Protein AF-A0A8S0Z5Y3-F1 (afdb_monomer_lite)

Foldseek 3Di:
DVLLVLLLVQLVVLLVCLLPFQQWAFDDCDPNDGDIDGPCLLVDDPLLRLQAACRHPDPVSCLSQVQQGRLLSLVVQLLQDDDPSVVSSLVSNCQFCVVPPPSVVVSVVSPPDNGSNVNNVVSNVVSVVCSVLNTFGDWFFRDHPLLVVVLCVVDPDNPVLVVQADRFDPRVVVSLQCQQPDPDKDKFQFDDDQVLVQLSSVCSGGVCLSPDVCVVCVQWPHNDHDHSVRSNRGSVGGPVHPDIHIYRHTHGPDDDTPCRNCSSVVVPVVDDCQFDDDPDDDDDDGDRDPVNVVVVVVVVVVDDPDDDPDDDDDDDD

Structure (mmCIF, N/CA/C/O backbone):
data_AF-A0A8S0Z5Y3-F1
#
_entry.id   AF-A0A8S0Z5Y3-F1
#
loop_
_atom_site.group_PDB
_atom_site.id
_atom_site.type_symbol
_atom_site.label_atom_id
_atom_site.label_alt_id
_atom_site.label_comp_id
_atom_site.label_asym_id
_atom_site.label_entity_id
_atom_site.label_seq_id
_atom_site.pdbx_PDB_ins_code
_atom_site.Cartn_x
_atom_site.Cartn_y
_atom_site.Cartn_z
_atom_site.occupancy
_atom_site.B_iso_or_equiv
_atom_site.auth_seq_id
_atom_site.auth_comp_id
_atom_site.auth_asym_id
_atom_site.auth_atom_id
_atom_site.pdbx_PDB_model_num
ATOM 1 N N . MET A 1 1 ? -5.336 17.560 -12.607 1.00 44.31 1 MET A N 1
ATOM 2 C CA . MET A 1 1 ? -3.934 17.110 -12.417 1.00 44.31 1 MET A CA 1
ATOM 3 C C . MET A 1 1 ? -3.529 16.842 -10.962 1.00 44.31 1 MET A C 1
ATOM 5 O O . MET A 1 1 ? -2.671 15.991 -10.775 1.00 44.31 1 MET A O 1
ATOM 9 N N . GLY A 1 2 ? -4.122 17.487 -9.942 1.00 53.66 2 GLY A N 1
ATOM 10 C CA . GLY A 1 2 ? -3.742 17.297 -8.523 1.00 53.66 2 GLY A CA 1
ATOM 11 C C . GLY A 1 2 ? -3.584 15.838 -8.044 1.00 53.66 2 GLY A C 1
ATOM 12 O O . GLY A 1 2 ? -2.536 15.510 -7.497 1.00 53.66 2 GLY A O 1
ATOM 13 N N . PRO A 1 3 ? -4.527 14.918 -8.339 1.00 60.22 3 PRO A N 1
ATOM 14 C CA . PRO A 1 3 ? -4.409 13.517 -7.919 1.00 60.22 3 PRO A CA 1
ATOM 15 C C . PRO A 1 3 ? -3.196 12.776 -8.504 1.00 60.22 3 PRO A C 1
ATOM 17 O O . PRO A 1 3 ? -2.659 11.881 -7.862 1.00 60.22 3 PRO A O 1
ATOM 20 N N . TYR A 1 4 ? -2.742 13.150 -9.705 1.00 63.31 4 TYR A N 1
ATOM 21 C CA . TYR A 1 4 ? -1.607 12.500 -10.365 1.00 63.31 4 TYR A CA 1
ATOM 22 C C . TYR A 1 4 ? -0.261 12.993 -9.827 1.00 63.31 4 TYR A C 1
ATOM 24 O O . TYR A 1 4 ? 0.642 12.183 -9.633 1.00 63.31 4 TYR A O 1
ATOM 32 N N . LEU A 1 5 ? -0.138 14.287 -9.510 1.00 63.91 5 LEU A N 1
ATOM 33 C CA . LEU A 1 5 ? 1.057 14.835 -8.853 1.00 63.91 5 LEU A CA 1
ATOM 34 C C . LEU A 1 5 ? 1.256 14.230 -7.458 1.00 63.91 5 LEU A C 1
ATOM 36 O O . LEU A 1 5 ? 2.375 13.875 -7.084 1.00 63.91 5 LEU A O 1
ATOM 40 N N . ASP A 1 6 ? 0.161 14.033 -6.725 1.00 63.56 6 ASP A N 1
ATOM 41 C CA . ASP A 1 6 ? 0.176 13.351 -5.433 1.00 63.56 6 ASP A CA 1
ATOM 42 C C . ASP A 1 6 ? 0.675 11.909 -5.563 1.00 63.56 6 ASP A C 1
ATOM 44 O O . ASP A 1 6 ? 1.518 11.479 -4.777 1.00 63.56 6 ASP A O 1
ATOM 48 N N . MET A 1 7 ? 0.243 11.191 -6.599 1.00 66.62 7 MET A N 1
ATOM 49 C CA . MET A 1 7 ? 0.666 9.813 -6.870 1.00 66.62 7 MET A CA 1
ATOM 50 C C . MET A 1 7 ? 2.120 9.691 -7.317 1.00 66.62 7 MET A C 1
ATOM 52 O O . MET A 1 7 ? 2.812 8.772 -6.886 1.00 66.62 7 MET A O 1
ATOM 56 N N . ILE A 1 8 ? 2.600 10.627 -8.133 1.00 70.19 8 ILE A N 1
ATOM 57 C CA . ILE A 1 8 ? 4.006 10.691 -8.544 1.00 70.19 8 ILE A CA 1
ATOM 58 C C . ILE A 1 8 ? 4.903 10.896 -7.319 1.00 70.19 8 ILE A C 1
ATOM 60 O O . ILE A 1 8 ? 5.918 10.219 -7.156 1.00 70.19 8 ILE A O 1
ATOM 64 N N . SER A 1 9 ? 4.505 11.798 -6.417 1.00 73.94 9 SER A N 1
ATOM 65 C CA . SER A 1 9 ? 5.228 12.009 -5.162 1.00 73.94 9 SER A CA 1
ATOM 66 C C . SER A 1 9 ? 5.107 10.825 -4.196 1.00 73.94 9 SER A C 1
ATOM 68 O O . SER A 1 9 ? 5.966 10.643 -3.339 1.00 73.94 9 SER A O 1
ATOM 70 N N . ALA A 1 10 ? 4.072 9.993 -4.341 1.00 84.00 10 ALA A N 1
ATOM 71 C CA . ALA A 1 10 ? 3.825 8.868 -3.450 1.00 84.00 10 ALA A CA 1
ATOM 72 C C . ALA A 1 10 ? 4.774 7.682 -3.681 1.00 84.00 10 ALA A C 1
ATOM 74 O O . ALA A 1 10 ? 4.943 6.882 -2.762 1.00 84.00 10 ALA A O 1
ATOM 75 N N . TYR A 1 11 ? 5.453 7.595 -4.834 1.00 89.38 11 TYR A N 1
ATOM 76 C CA . TYR A 1 11 ? 6.495 6.581 -5.051 1.00 89.38 11 TYR A CA 1
ATOM 77 C C . TYR A 1 11 ? 7.607 6.701 -4.003 1.00 89.38 11 TYR A C 1
ATOM 79 O O . TYR A 1 11 ? 7.902 5.737 -3.302 1.00 89.38 11 TYR A O 1
ATOM 87 N N . SER A 1 12 ? 8.177 7.900 -3.830 1.00 88.19 12 SER A N 1
ATOM 88 C CA . SER A 1 12 ? 9.269 8.113 -2.871 1.00 88.19 12 SER A CA 1
ATOM 89 C C . SER A 1 12 ? 8.811 7.923 -1.425 1.00 88.19 12 SER A C 1
ATOM 91 O O . SER A 1 12 ? 9.574 7.426 -0.596 1.00 88.19 12 SER A O 1
ATOM 93 N N . LEU A 1 13 ? 7.556 8.265 -1.117 1.00 89.69 13 LEU A N 1
ATOM 94 C CA . LEU A 1 13 ? 6.952 7.996 0.188 1.00 89.69 13 LEU A CA 1
ATOM 95 C C . LEU A 1 13 ? 6.859 6.493 0.454 1.00 89.69 13 LEU A C 1
ATOM 97 O O . LEU A 1 13 ? 7.242 6.047 1.530 1.00 89.69 13 LEU A O 1
ATOM 101 N N . ARG A 1 14 ? 6.428 5.706 -0.534 1.00 90.50 14 ARG A N 1
ATOM 102 C CA . ARG A 1 14 ? 6.321 4.250 -0.414 1.00 90.50 14 ARG A CA 1
ATOM 103 C C . ARG A 1 14 ? 7.685 3.566 -0.354 1.00 90.50 14 ARG A C 1
ATOM 105 O O . ARG A 1 14 ? 7.857 2.643 0.433 1.00 90.50 14 ARG A O 1
ATOM 112 N N . THR A 1 15 ? 8.679 4.048 -1.100 1.00 89.56 15 THR A N 1
ATOM 113 C CA . THR A 1 15 ? 10.066 3.582 -0.953 1.00 89.56 15 THR A CA 1
ATOM 114 C C . THR A 1 15 ? 10.597 3.867 0.451 1.00 89.56 15 THR A C 1
ATOM 116 O O . THR A 1 15 ? 11.207 3.000 1.071 1.00 89.56 15 THR A O 1
ATOM 119 N N . ASN A 1 16 ? 10.332 5.059 0.993 1.00 87.94 16 ASN A N 1
ATOM 120 C CA . ASN A 1 16 ? 10.720 5.394 2.363 1.00 87.94 16 ASN A CA 1
ATOM 121 C C . ASN A 1 16 ? 9.975 4.557 3.404 1.00 87.94 16 ASN A C 1
ATOM 123 O O . ASN A 1 16 ? 10.573 4.167 4.401 1.00 87.94 16 ASN A O 1
ATOM 127 N N . GLU A 1 17 ? 8.704 4.246 3.178 1.00 89.00 17 GLU A N 1
ATOM 128 C CA . GLU A 1 17 ? 7.932 3.343 4.029 1.00 89.00 17 GLU A CA 1
ATOM 129 C C . GLU A 1 17 ? 8.506 1.923 4.008 1.00 89.00 17 GLU A C 1
ATOM 131 O O . GLU A 1 17 ? 8.752 1.329 5.058 1.00 89.00 17 GLU A O 1
ATOM 136 N N . LEU A 1 18 ? 8.846 1.411 2.824 1.00 88.69 18 LEU A N 1
ATOM 137 C CA . LEU A 1 18 ? 9.564 0.149 2.680 1.00 88.69 18 LEU A CA 1
ATOM 138 C C . LEU A 1 18 ? 10.913 0.186 3.417 1.00 88.69 18 LEU A C 1
ATOM 140 O O . LEU A 1 18 ? 11.279 -0.792 4.057 1.00 88.69 18 LEU A O 1
ATOM 144 N N . ARG A 1 19 ? 11.613 1.322 3.432 1.00 86.38 19 ARG A N 1
ATOM 145 C CA . ARG A 1 19 ? 12.894 1.498 4.136 1.00 86.38 19 ARG A CA 1
ATOM 146 C C . ARG A 1 19 ? 12.758 1.596 5.658 1.00 86.38 19 ARG A C 1
ATOM 148 O O . ARG A 1 19 ? 13.527 0.979 6.388 1.00 86.38 19 ARG A O 1
ATOM 155 N N . LEU A 1 20 ? 11.777 2.347 6.155 1.00 84.56 20 LEU A N 1
ATOM 156 C CA . LEU A 1 20 ? 11.626 2.711 7.575 1.00 84.56 20 LEU A CA 1
ATOM 157 C C . LEU A 1 20 ? 10.672 1.790 8.346 1.00 84.56 20 LEU A C 1
ATOM 159 O O . LEU A 1 20 ? 10.824 1.605 9.552 1.00 84.56 20 LEU A O 1
ATOM 163 N N . GLY A 1 21 ? 9.717 1.183 7.645 1.00 86.19 21 GLY A N 1
ATOM 164 C CA . GLY A 1 21 ? 8.661 0.361 8.224 1.00 86.19 21 GLY A CA 1
ATOM 165 C C . GLY A 1 21 ? 7.506 1.199 8.770 1.00 86.19 21 GLY A C 1
ATOM 166 O O . GLY A 1 21 ? 7.391 2.393 8.495 1.00 86.19 21 GLY A O 1
ATOM 167 N N . HIS A 1 22 ? 6.648 0.558 9.565 1.00 90.56 22 HIS A N 1
ATOM 168 C CA . HIS A 1 22 ? 5.356 1.112 9.990 1.00 90.56 22 HIS A CA 1
ATOM 169 C C . HIS A 1 22 ? 5.287 1.437 11.491 1.00 90.56 22 HIS A C 1
ATOM 171 O O . HIS A 1 22 ? 4.209 1.647 12.037 1.00 90.56 22 HIS A O 1
ATOM 177 N N . ASN A 1 23 ? 6.441 1.512 12.161 1.00 89.12 23 ASN A N 1
ATOM 178 C CA . ASN A 1 23 ? 6.517 1.647 13.619 1.00 89.12 23 ASN A CA 1
ATOM 179 C C . ASN A 1 23 ? 6.015 3.002 14.141 1.00 89.12 23 ASN A C 1
ATOM 181 O O . ASN A 1 23 ? 5.551 3.095 15.275 1.00 89.12 23 ASN A O 1
ATOM 185 N N . ASN A 1 24 ? 6.143 4.064 13.341 1.00 91.06 24 ASN A N 1
ATOM 186 C CA . ASN A 1 24 ? 5.874 5.431 13.775 1.00 91.06 24 ASN A CA 1
ATOM 187 C C . ASN A 1 24 ? 4.995 6.173 12.776 1.00 91.06 24 ASN A C 1
ATOM 189 O O . ASN A 1 24 ? 5.213 6.122 11.566 1.00 91.06 24 ASN A O 1
ATOM 193 N N . MET A 1 25 ? 4.047 6.936 13.310 1.00 90.31 25 MET A N 1
ATOM 194 C CA . MET A 1 25 ? 3.157 7.787 12.542 1.00 90.31 25 MET A CA 1
ATOM 195 C C . MET A 1 25 ? 3.519 9.267 12.768 1.00 90.31 25 MET A C 1
ATOM 197 O O . MET A 1 25 ? 3.438 9.743 13.905 1.00 90.31 25 MET A O 1
ATOM 201 N N . PRO A 1 26 ? 3.880 10.042 11.728 1.00 86.88 26 PRO A N 1
ATOM 202 C CA . PRO A 1 26 ? 4.179 11.462 11.881 1.00 86.88 26 PRO A CA 1
ATOM 203 C C . PRO A 1 26 ? 2.899 12.257 12.176 1.00 86.88 26 PRO A C 1
ATOM 205 O O . PRO A 1 26 ? 1.821 11.943 11.658 1.00 86.88 26 PRO A O 1
ATOM 208 N N . ILE A 1 27 ? 3.003 13.297 13.003 1.00 79.06 27 ILE A N 1
ATOM 209 C CA . ILE A 1 27 ? 1.889 14.174 13.402 1.00 79.06 27 ILE A CA 1
ATOM 210 C C . ILE A 1 27 ? 2.049 15.544 12.742 1.00 79.06 27 ILE A C 1
ATOM 212 O O . ILE A 1 27 ? 1.156 15.959 12.010 1.00 79.06 27 ILE A O 1
ATOM 216 N N . THR A 1 28 ? 3.193 16.199 12.953 1.00 70.00 28 THR A N 1
ATOM 217 C CA . THR A 1 28 ? 3.503 17.535 12.419 1.00 70.00 28 THR A CA 1
ATOM 218 C C . THR A 1 28 ? 5.020 17.743 12.369 1.00 70.00 28 THR A C 1
ATOM 220 O O . THR A 1 28 ? 5.757 17.125 13.141 1.00 70.00 28 THR A O 1
ATOM 223 N N . LYS A 1 29 ? 5.481 18.645 11.495 1.00 54.91 29 LYS A N 1
ATOM 224 C CA . LYS A 1 29 ? 6.749 19.361 11.686 1.00 54.91 29 LYS A CA 1
ATOM 225 C C . LYS A 1 29 ? 6.422 20.623 12.484 1.00 54.91 29 LYS A C 1
ATOM 227 O O . LYS A 1 29 ? 5.723 21.482 11.961 1.00 54.91 29 LYS A O 1
ATOM 232 N N . ALA A 1 30 ? 6.862 20.709 13.731 1.00 45.25 30 ALA A N 1
ATOM 233 C CA . ALA A 1 30 ? 6.849 21.956 14.495 1.00 45.25 30 ALA A CA 1
ATOM 234 C C . ALA A 1 30 ? 8.308 22.277 14.828 1.00 45.25 30 ALA A C 1
ATOM 236 O O . ALA A 1 30 ? 9.015 21.389 15.302 1.00 45.25 30 ALA A O 1
ATOM 237 N N . ASP A 1 31 ? 8.767 23.480 14.484 1.00 49.97 31 ASP A N 1
ATOM 238 C CA . ASP A 1 31 ? 10.123 23.977 14.774 1.00 49.97 31 ASP A CA 1
ATOM 239 C C . ASP A 1 31 ? 11.258 23.062 14.282 1.00 49.97 31 ASP A C 1
ATOM 241 O O . ASP A 1 31 ? 12.252 22.831 14.961 1.00 49.97 31 ASP A O 1
ATOM 245 N N . GLY A 1 32 ? 11.086 22.453 13.102 1.00 55.12 32 GLY A N 1
ATOM 246 C CA . GLY A 1 32 ? 12.060 21.506 12.541 1.00 55.12 32 GLY A CA 1
ATOM 247 C C . GLY A 1 32 ? 12.087 20.127 13.220 1.00 55.12 32 GLY A C 1
ATOM 248 O O . GLY A 1 32 ? 12.714 19.207 12.695 1.00 55.12 32 GLY A O 1
ATOM 249 N N . ILE A 1 33 ? 11.347 19.930 14.317 1.00 57.44 33 ILE A N 1
ATOM 250 C CA . ILE A 1 33 ? 11.248 18.655 15.029 1.00 57.44 33 ILE A CA 1
ATOM 251 C C . ILE A 1 33 ? 10.083 17.842 14.455 1.00 57.44 33 ILE A C 1
ATOM 253 O O . ILE A 1 33 ? 8.909 18.227 14.502 1.00 57.44 33 ILE A O 1
ATOM 257 N N . HIS A 1 34 ? 10.409 16.669 13.915 1.00 63.47 34 HIS A N 1
ATOM 258 C CA . HIS A 1 34 ? 9.422 15.680 13.499 1.00 63.47 34 HIS A CA 1
ATOM 259 C C . HIS A 1 34 ? 8.762 15.049 14.730 1.00 63.47 34 HIS A C 1
ATOM 261 O O . HIS A 1 34 ? 9.274 14.087 15.303 1.00 63.47 34 HIS A O 1
ATOM 267 N N . LYS A 1 35 ? 7.584 15.548 15.121 1.00 79.94 35 LYS A N 1
ATOM 268 C CA . LYS A 1 35 ? 6.762 14.869 16.128 1.00 79.94 35 LYS A CA 1
ATOM 269 C C . LYS A 1 35 ? 6.097 13.661 15.479 1.00 79.94 35 LYS A C 1
ATOM 271 O O . LYS A 1 35 ? 5.276 13.800 14.570 1.00 79.94 35 LYS A O 1
ATOM 276 N N . SER A 1 36 ? 6.449 12.472 15.950 1.00 86.50 36 SER A N 1
ATOM 277 C CA . SER A 1 36 ? 5.806 11.210 15.586 1.00 86.50 36 SER A CA 1
ATOM 278 C C . SER A 1 36 ? 5.342 10.481 16.842 1.00 86.50 36 SER A C 1
ATOM 280 O O . SER A 1 36 ? 5.776 10.801 17.950 1.00 86.50 36 SER A O 1
ATOM 282 N N . PHE A 1 37 ? 4.420 9.538 16.684 1.00 89.31 37 PHE A N 1
ATOM 283 C CA . PHE A 1 37 ? 4.048 8.633 17.763 1.00 89.31 37 PHE A CA 1
ATOM 284 C C . PHE A 1 37 ? 4.234 7.181 17.329 1.00 89.31 37 PHE A C 1
ATOM 286 O O . PHE A 1 37 ? 3.946 6.860 16.172 1.00 89.31 37 PHE A O 1
ATOM 293 N N . PRO A 1 38 ? 4.664 6.308 18.251 1.00 92.94 38 PRO A N 1
ATOM 294 C CA . PRO A 1 38 ? 4.755 4.889 17.970 1.00 92.94 38 PRO A CA 1
ATOM 295 C C . PRO A 1 38 ? 3.356 4.273 17.906 1.00 92.94 38 PRO A C 1
ATOM 297 O O . PRO A 1 38 ? 2.507 4.551 18.759 1.00 92.94 38 PRO A O 1
ATOM 300 N N . VAL A 1 39 ? 3.116 3.424 16.907 1.00 94.19 39 VAL A N 1
ATOM 301 C CA . VAL A 1 39 ? 1.824 2.730 16.740 1.00 94.19 39 VAL A CA 1
ATOM 302 C C . VAL A 1 39 ? 1.551 1.736 17.874 1.00 94.19 39 VAL A C 1
ATOM 304 O O . VAL A 1 39 ? 0.394 1.490 18.204 1.00 94.19 39 VAL A O 1
ATOM 307 N N . SER A 1 40 ? 2.601 1.264 18.553 1.00 94.31 40 SER A N 1
ATOM 308 C CA . SER A 1 40 ? 2.506 0.389 19.727 1.00 94.31 40 SER A CA 1
ATOM 309 C C . SER A 1 40 ? 1.771 1.010 20.913 1.00 94.31 40 SER A C 1
ATOM 311 O O . SER A 1 40 ? 1.189 0.280 21.707 1.00 94.31 40 SER A O 1
ATOM 313 N N . LYS A 1 41 ? 1.694 2.348 21.007 1.00 93.44 41 LYS A N 1
ATOM 314 C CA . LYS A 1 41 ? 0.851 3.026 22.013 1.00 93.44 41 LYS A CA 1
ATOM 315 C C . LYS A 1 41 ? -0.642 2.730 21.856 1.00 93.44 41 LYS A C 1
ATOM 317 O O . LYS A 1 41 ? -1.392 2.959 22.794 1.00 93.44 41 LYS A O 1
ATOM 322 N N . TYR A 1 42 ? -1.055 2.264 20.681 1.00 94.31 42 TYR A N 1
ATOM 323 C CA . TYR A 1 42 ? -2.419 1.844 20.371 1.00 94.31 42 TYR A CA 1
ATOM 324 C C . TYR A 1 42 ? -2.541 0.312 20.315 1.00 94.31 42 TYR A C 1
ATOM 326 O O . TYR A 1 42 ? -3.468 -0.199 19.698 1.00 94.31 42 TYR A O 1
ATOM 334 N N . GLY A 1 43 ? -1.578 -0.420 20.886 1.00 92.81 43 GLY A N 1
ATOM 335 C CA . GLY A 1 43 ? -1.611 -1.880 20.957 1.00 92.81 43 GLY A CA 1
ATOM 336 C C . GLY A 1 43 ? -1.228 -2.600 19.660 1.00 92.81 43 GLY A C 1
ATOM 337 O O . GLY A 1 43 ? -1.408 -3.811 19.554 1.00 92.81 43 GLY A O 1
ATOM 338 N N . LEU A 1 44 ? -0.685 -1.881 18.670 1.00 94.44 44 LEU A N 1
ATOM 339 C CA . LEU A 1 44 ? -0.235 -2.465 17.405 1.00 94.44 44 LEU A CA 1
ATOM 340 C C . LEU A 1 44 ? 1.233 -2.898 17.472 1.00 94.44 44 LEU A C 1
ATOM 342 O O . LEU A 1 44 ? 2.134 -2.095 17.714 1.00 94.44 44 LEU A O 1
ATOM 346 N N . SER A 1 45 ? 1.463 -4.180 17.215 1.00 91.94 45 SER A N 1
ATOM 347 C CA . SER A 1 45 ? 2.784 -4.809 17.099 1.00 91.94 45 SER A CA 1
ATOM 348 C C . SER A 1 45 ? 3.259 -4.944 15.642 1.00 91.94 45 SER A C 1
ATOM 350 O O . SER A 1 45 ? 2.530 -4.631 14.698 1.00 91.94 45 SER A O 1
ATOM 352 N N . GLY A 1 46 ? 4.471 -5.482 15.451 1.00 86.31 46 GLY A N 1
ATOM 353 C CA . GLY A 1 46 ? 5.044 -5.751 14.127 1.00 86.31 46 GLY A CA 1
ATOM 354 C C . GLY A 1 46 ? 4.202 -6.675 13.240 1.00 86.31 46 GLY A C 1
ATOM 355 O O . GLY A 1 46 ? 4.210 -6.508 12.022 1.00 86.31 46 GLY A O 1
ATOM 356 N N . ALA A 1 47 ? 3.418 -7.581 13.834 1.00 86.81 47 ALA A N 1
ATOM 357 C CA . ALA A 1 47 ? 2.498 -8.458 13.104 1.00 86.81 47 ALA A CA 1
ATOM 358 C C . ALA A 1 47 ? 1.426 -7.666 12.330 1.00 86.81 47 ALA A C 1
ATOM 360 O O . ALA A 1 47 ? 1.021 -8.042 11.234 1.00 86.81 47 ALA A O 1
ATOM 361 N N . HIS A 1 48 ? 1.037 -6.500 12.848 1.00 91.50 48 HIS A N 1
ATOM 362 C CA . HIS A 1 48 ? -0.003 -5.653 12.271 1.00 91.50 48 HIS A CA 1
ATOM 363 C C . HIS A 1 48 ? 0.503 -4.730 11.153 1.00 91.50 48 HIS A C 1
ATOM 365 O O . HIS A 1 48 ? -0.282 -3.989 10.559 1.00 91.50 48 HIS A O 1
ATOM 371 N N . HIS A 1 49 ? 1.804 -4.737 10.842 1.00 89.12 49 HIS A N 1
ATOM 372 C CA . HIS A 1 49 ? 2.402 -3.825 9.860 1.00 89.12 49 HIS A CA 1
ATOM 373 C C . HIS A 1 49 ? 1.793 -3.940 8.458 1.00 89.12 49 HIS A C 1
ATOM 375 O O . HIS A 1 49 ? 1.738 -2.941 7.741 1.00 89.12 49 HIS A O 1
ATOM 381 N N . LEU A 1 50 ? 1.280 -5.112 8.079 1.00 87.38 50 LEU A N 1
ATOM 382 C CA . LEU A 1 50 ? 0.599 -5.307 6.796 1.00 87.38 50 LEU A CA 1
ATOM 383 C C . LEU A 1 50 ? -0.674 -4.446 6.655 1.00 87.38 50 LEU A C 1
ATOM 385 O O . LEU A 1 50 ? -1.058 -4.066 5.548 1.00 87.38 50 LEU A O 1
ATOM 389 N N . LEU A 1 51 ? -1.285 -4.060 7.779 1.00 92.25 51 LEU A N 1
ATOM 390 C CA . LEU A 1 51 ? -2.495 -3.238 7.848 1.00 92.25 51 LEU A CA 1
ATOM 391 C C . LEU A 1 51 ? -2.203 -1.727 7.924 1.00 92.25 51 LEU A C 1
ATOM 393 O O . LEU A 1 51 ? -3.136 -0.920 8.009 1.00 92.25 51 LEU A O 1
ATOM 397 N N . LEU A 1 52 ? -0.924 -1.336 7.917 1.00 93.94 52 LEU A N 1
ATOM 398 C CA . LEU A 1 52 ? -0.456 0.013 8.246 1.00 93.94 52 LEU A CA 1
ATOM 399 C C . LEU A 1 52 ? 0.151 0.781 7.059 1.00 93.94 52 LEU A C 1
ATOM 401 O O . LEU A 1 52 ? 0.836 1.782 7.272 1.00 93.94 52 LEU A O 1
ATOM 405 N N . GLU A 1 53 ? -0.138 0.390 5.813 1.00 91.94 53 GLU A N 1
ATOM 406 C CA . GLU A 1 53 ? 0.318 1.139 4.627 1.00 91.94 53 GLU A CA 1
ATOM 407 C C . GLU A 1 53 ? -0.046 2.632 4.720 1.00 91.94 53 GLU A C 1
ATOM 409 O O . GLU A 1 53 ? -1.151 3.016 5.132 1.00 91.94 53 GLU A O 1
ATOM 414 N N . GLY A 1 54 ? 0.899 3.491 4.347 1.00 91.69 54 GLY A N 1
ATOM 415 C CA . GLY A 1 54 ? 0.771 4.940 4.412 1.00 91.69 54 GLY A CA 1
ATOM 416 C C . GLY A 1 54 ? 0.854 5.518 5.827 1.00 91.69 54 GLY A C 1
ATOM 417 O O . GLY A 1 54 ? 0.603 6.713 6.005 1.00 91.69 54 GLY A O 1
ATOM 418 N N . THR A 1 55 ? 1.193 4.725 6.849 1.00 92.12 55 THR A N 1
ATOM 419 C CA . THR A 1 55 ? 1.371 5.217 8.228 1.00 92.12 55 THR A CA 1
ATOM 420 C C . THR A 1 55 ? 2.492 6.236 8.319 1.00 92.12 55 THR A C 1
ATOM 422 O O . THR A 1 55 ? 2.347 7.235 9.026 1.00 92.12 55 THR A O 1
ATOM 425 N N . SER A 1 56 ? 3.568 6.025 7.564 1.00 90.50 56 SER A N 1
ATOM 426 C CA . SER A 1 56 ? 4.748 6.894 7.549 1.00 90.50 56 SER A CA 1
ATOM 427 C C . SER A 1 56 ? 4.565 8.164 6.708 1.00 90.50 56 SER A C 1
ATOM 429 O O . SER A 1 56 ? 5.390 9.078 6.767 1.00 90.50 56 SER A O 1
ATOM 431 N N . PHE A 1 57 ? 3.483 8.251 5.927 1.00 89.94 57 PHE A N 1
ATOM 432 C CA . PHE A 1 57 ? 3.264 9.363 5.009 1.00 89.94 57 PHE A CA 1
ATOM 433 C C . PHE A 1 57 ? 2.935 10.640 5.789 1.00 89.94 57 PHE A C 1
ATOM 435 O O . PHE A 1 57 ? 2.291 10.592 6.846 1.00 89.94 57 PHE A O 1
ATOM 442 N N . PRO A 1 58 ? 3.319 11.817 5.274 1.00 86.62 58 PRO A N 1
ATOM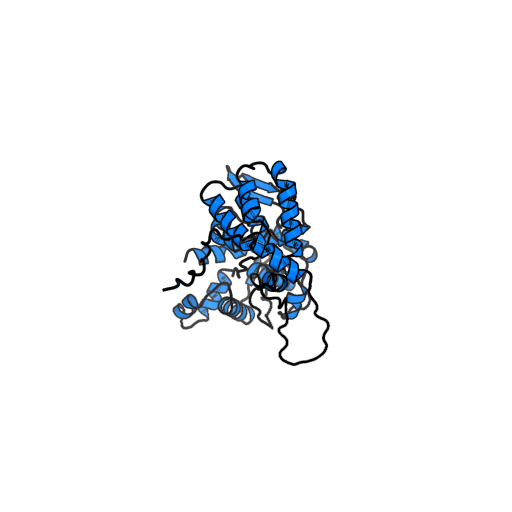 443 C CA . PRO A 1 58 ? 3.027 13.057 5.965 1.00 86.62 58 PRO A CA 1
ATOM 444 C C . PRO A 1 58 ? 1.506 13.352 5.961 1.00 86.62 58 PRO A C 1
ATOM 446 O O . PRO A 1 58 ? 0.755 12.797 5.145 1.00 86.62 58 PRO A O 1
ATOM 449 N N . PRO A 1 59 ? 0.996 14.138 6.932 1.00 84.06 59 PRO A N 1
ATOM 450 C CA . PRO A 1 59 ? -0.443 14.368 7.128 1.00 84.06 59 PRO A CA 1
ATOM 451 C C . PRO A 1 59 ? -1.210 14.807 5.873 1.00 84.06 59 PRO A C 1
ATOM 453 O O . PRO A 1 59 ? -2.287 14.274 5.592 1.00 84.06 59 PRO A O 1
ATOM 456 N N . GLU A 1 60 ? -0.645 15.734 5.108 1.00 82.62 60 GLU A N 1
ATOM 457 C CA . GLU A 1 60 ? -1.225 16.295 3.891 1.00 82.62 60 GLU A CA 1
ATOM 458 C C . GLU A 1 60 ? -1.422 15.227 2.811 1.00 82.62 60 GLU A C 1
ATOM 460 O O . GLU A 1 60 ? -2.492 15.145 2.204 1.00 82.62 60 GLU A O 1
ATOM 465 N N . ARG A 1 61 ? -0.446 14.325 2.657 1.00 85.06 61 ARG A N 1
ATOM 466 C CA . ARG A 1 61 ? -0.504 13.222 1.690 1.00 85.06 61 ARG A CA 1
ATOM 467 C C . ARG A 1 61 ? -1.522 12.172 2.101 1.00 85.06 61 ARG A C 1
ATOM 469 O O . ARG A 1 61 ? -2.346 11.772 1.289 1.00 85.06 61 ARG A O 1
ATOM 476 N N . ARG A 1 62 ? -1.547 11.772 3.376 1.00 87.12 62 ARG A N 1
ATOM 477 C CA . ARG A 1 62 ? -2.538 10.796 3.874 1.00 87.12 62 ARG A CA 1
ATOM 478 C C . ARG A 1 62 ? -3.969 11.254 3.648 1.00 87.12 62 ARG A C 1
ATOM 480 O O . ARG A 1 62 ? -4.823 10.447 3.290 1.00 87.12 62 ARG A O 1
ATOM 487 N N . SER A 1 63 ? -4.223 12.550 3.816 1.00 83.94 63 SER A N 1
ATOM 488 C CA . SER A 1 63 ? -5.536 13.112 3.530 1.00 83.94 63 SER A CA 1
ATOM 489 C C . SER A 1 63 ? -5.913 12.894 2.062 1.00 83.94 63 SER A C 1
ATOM 491 O O . SER A 1 63 ? -7.019 12.423 1.792 1.00 83.94 63 SER A O 1
ATOM 493 N N . SER A 1 64 ? -5.036 13.180 1.097 1.00 82.75 64 SER A N 1
ATOM 494 C CA . SER A 1 64 ? -5.396 13.054 -0.322 1.00 82.75 64 SER A CA 1
ATOM 495 C C . SER A 1 64 ? -5.581 11.607 -0.794 1.00 82.75 64 SER A C 1
ATOM 497 O O . SER A 1 64 ? -6.391 11.369 -1.689 1.00 82.75 64 SER A O 1
ATOM 499 N N . ILE A 1 65 ? -4.949 10.630 -0.132 1.00 85.12 65 ILE A N 1
ATOM 500 C CA . ILE A 1 65 ? -5.040 9.203 -0.489 1.00 85.12 65 ILE A CA 1
ATOM 501 C C . ILE A 1 65 ? -5.797 8.337 0.528 1.00 85.12 65 ILE A C 1
ATOM 503 O O . ILE A 1 65 ? -5.551 7.138 0.613 1.00 85.12 65 ILE A O 1
ATOM 507 N N . ALA A 1 66 ? -6.740 8.899 1.290 1.00 85.88 66 ALA A N 1
ATOM 508 C CA . ALA A 1 66 ? -7.391 8.207 2.413 1.00 85.88 66 ALA A CA 1
ATOM 509 C C . ALA A 1 66 ? -7.988 6.815 2.089 1.00 85.88 66 ALA A C 1
ATOM 511 O O . ALA A 1 66 ? -8.054 5.967 2.969 1.00 85.88 66 ALA A O 1
ATOM 512 N N . GLN A 1 67 ? -8.417 6.565 0.845 1.00 82.56 67 GLN A N 1
ATOM 513 C CA . GLN A 1 67 ? -8.936 5.258 0.397 1.00 82.56 67 GLN A CA 1
ATOM 514 C C . GLN A 1 67 ? -7.848 4.205 0.127 1.00 82.56 67 GLN A C 1
ATOM 516 O O . GLN A 1 67 ? -8.149 3.016 0.060 1.00 82.56 67 GLN A O 1
ATOM 521 N N . SER A 1 68 ? -6.612 4.647 -0.086 1.00 85.12 68 SER A N 1
ATOM 522 C CA . SER A 1 68 ? -5.457 3.803 -0.399 1.00 85.12 68 SER A CA 1
ATOM 523 C C . SER A 1 68 ? -4.535 3.599 0.802 1.00 85.12 68 SER A C 1
ATOM 525 O O . SER A 1 68 ? -3.539 2.898 0.673 1.00 85.12 68 SER A O 1
ATOM 527 N N . LEU A 1 69 ? -4.860 4.186 1.957 1.00 90.50 69 LEU A N 1
ATOM 528 C CA . LEU A 1 69 ? -4.192 3.890 3.221 1.00 90.50 69 LEU A CA 1
ATOM 529 C C . LEU A 1 69 ? -4.574 2.496 3.716 1.00 90.50 69 LEU A C 1
ATOM 531 O O . LEU A 1 69 ? -5.684 2.027 3.462 1.00 90.50 69 LEU A O 1
ATOM 535 N N . GLY A 1 70 ? -3.679 1.882 4.486 1.00 91.75 70 GLY A N 1
ATOM 536 C CA . GLY A 1 70 ? -3.990 0.677 5.238 1.00 91.75 70 GLY A CA 1
ATOM 537 C C . GLY A 1 70 ? -5.176 0.897 6.190 1.00 91.75 70 GLY A C 1
ATOM 538 O O . GLY A 1 70 ? -5.374 2.012 6.694 1.00 91.75 70 GLY A O 1
ATOM 539 N N . PRO A 1 71 ? -5.978 -0.146 6.457 1.00 93.44 71 PRO A N 1
ATOM 540 C CA . PRO A 1 71 ? -7.172 -0.043 7.295 1.00 93.44 71 PRO A CA 1
ATOM 541 C C . PRO A 1 71 ? -6.850 0.463 8.709 1.00 93.44 71 PRO A C 1
ATOM 543 O O . PRO A 1 71 ? -7.548 1.342 9.220 1.00 93.44 71 PRO A O 1
ATOM 546 N N . MET A 1 72 ? -5.743 0.005 9.307 1.00 95.69 72 MET A N 1
ATOM 547 C CA . MET A 1 72 ? -5.329 0.457 10.638 1.00 95.69 72 MET A CA 1
ATOM 548 C C . MET A 1 72 ? -4.680 1.843 10.602 1.00 95.69 72 MET A C 1
ATOM 550 O O . MET A 1 72 ? -4.815 2.612 11.554 1.00 95.6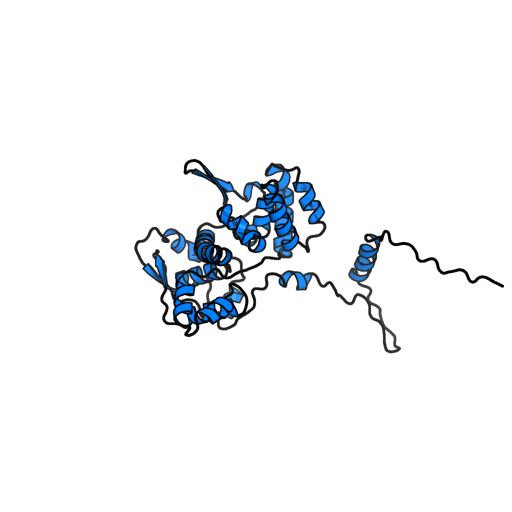9 72 MET A O 1
ATOM 554 N N . THR A 1 73 ? -4.080 2.245 9.478 1.00 95.25 73 THR A N 1
ATOM 555 C CA . THR A 1 73 ? -3.665 3.641 9.274 1.00 95.25 73 THR A CA 1
ATOM 556 C C . THR A 1 73 ? -4.878 4.571 9.314 1.00 95.25 73 THR A C 1
ATOM 558 O O . THR A 1 73 ? -4.860 5.589 10.011 1.00 95.25 73 THR A O 1
ATOM 561 N N . ALA A 1 74 ? -5.947 4.229 8.586 1.00 95.19 74 ALA A N 1
ATOM 562 C CA . ALA A 1 74 ? -7.184 5.006 8.565 1.00 95.19 74 ALA A CA 1
ATOM 563 C C . ALA A 1 74 ? -7.861 5.040 9.946 1.00 95.19 74 ALA A C 1
ATOM 565 O O . ALA A 1 74 ? -8.307 6.108 10.367 1.00 95.19 74 ALA A O 1
ATOM 566 N N . TRP A 1 75 ? -7.862 3.916 10.670 1.00 95.31 75 TRP A N 1
ATOM 567 C CA . TRP A 1 75 ? -8.358 3.801 12.046 1.00 95.31 75 TRP A CA 1
ATOM 568 C C . TRP A 1 75 ? -7.643 4.756 13.011 1.00 95.31 75 TRP A C 1
ATOM 570 O O . TRP A 1 75 ? -8.274 5.606 13.642 1.00 95.31 75 TRP A O 1
ATOM 580 N N . LEU A 1 76 ? -6.308 4.710 13.057 1.00 94.56 76 LEU A N 1
ATOM 581 C CA . LEU A 1 76 ? -5.510 5.598 13.908 1.00 94.56 76 LEU A CA 1
ATOM 582 C C . LEU A 1 76 ? -5.717 7.074 13.550 1.00 94.56 76 LEU A C 1
ATOM 584 O O . LEU A 1 76 ? -5.784 7.941 14.425 1.00 94.56 76 LEU A O 1
ATOM 588 N N . ARG A 1 77 ? -5.838 7.381 12.252 1.00 93.38 77 ARG A N 1
ATOM 589 C CA . ARG A 1 77 ? -6.143 8.741 11.797 1.00 93.38 77 ARG A CA 1
ATOM 590 C C . ARG A 1 77 ? -7.542 9.180 12.192 1.00 93.38 77 ARG A C 1
ATOM 592 O O . ARG A 1 77 ? -7.697 10.353 12.519 1.00 93.38 77 ARG A O 1
ATOM 599 N N . MET A 1 78 ? -8.526 8.288 12.174 1.00 93.62 78 MET A N 1
ATOM 600 C CA . MET A 1 78 ? -9.878 8.579 12.634 1.00 93.62 78 MET A CA 1
ATOM 601 C C . MET A 1 78 ? -9.877 8.947 14.116 1.00 93.62 78 MET A C 1
ATOM 603 O O . MET A 1 78 ? -10.357 10.026 14.441 1.00 93.62 78 MET A O 1
ATOM 607 N N . ILE A 1 79 ? -9.284 8.120 14.982 1.00 92.25 79 ILE A N 1
ATOM 608 C CA . ILE A 1 79 ? -9.240 8.367 16.435 1.00 92.25 79 ILE A CA 1
ATOM 609 C C . ILE A 1 79 ? -8.589 9.718 16.753 1.00 92.25 79 ILE A C 1
ATOM 611 O O . ILE A 1 79 ? -9.050 10.457 17.613 1.00 92.25 79 ILE A O 1
ATOM 615 N N . ARG A 1 80 ? -7.513 10.063 16.041 1.00 89.31 80 ARG A N 1
ATOM 616 C CA . ARG A 1 80 ? -6.724 11.270 16.325 1.00 89.31 80 ARG A CA 1
ATOM 617 C C . ARG A 1 80 ? -7.211 12.548 15.651 1.00 89.31 80 ARG A C 1
ATOM 619 O O . ARG A 1 80 ? -6.640 13.606 15.909 1.00 89.31 80 ARG A O 1
ATOM 626 N N . SER A 1 81 ? -8.144 12.456 14.711 1.00 89.44 81 SER A N 1
ATOM 627 C CA . SER A 1 81 ? -8.606 13.624 13.960 1.00 89.44 81 SER A CA 1
ATOM 628 C C . SER A 1 81 ? -9.907 14.149 14.547 1.00 89.44 81 SER A C 1
ATOM 630 O O . SER A 1 81 ? -10.728 13.386 15.043 1.00 89.44 81 SER A O 1
ATOM 632 N N . GLU A 1 82 ? -10.140 15.448 14.399 1.00 88.00 82 GLU A N 1
ATOM 633 C CA . GLU A 1 82 ? -11.397 16.094 14.777 1.00 88.00 82 GLU A CA 1
ATOM 634 C C . GLU A 1 82 ? -12.120 16.648 13.534 1.00 88.00 82 GLU A C 1
ATOM 636 O O . GLU A 1 82 ? -11.574 16.683 12.421 1.00 88.00 82 GLU A O 1
ATOM 641 N N . GLY A 1 83 ? -13.391 17.024 13.700 1.00 89.50 83 GLY A N 1
ATOM 642 C CA . GLY A 1 83 ? -14.193 17.694 12.674 1.00 89.50 83 GLY A CA 1
ATOM 643 C C . GLY A 1 83 ? -14.258 16.965 11.322 1.00 89.50 83 GLY A C 1
ATOM 644 O O . GLY A 1 83 ? -14.569 15.773 11.235 1.00 89.50 83 GLY A O 1
ATOM 645 N N . ILE A 1 84 ? -13.983 17.704 10.241 1.00 90.19 84 ILE A N 1
ATOM 646 C CA . ILE A 1 84 ? -14.088 17.218 8.852 1.00 90.19 84 ILE A CA 1
ATOM 647 C C . ILE A 1 84 ? -13.140 16.038 8.597 1.00 90.19 84 ILE A C 1
ATOM 649 O O . ILE A 1 84 ? -13.528 15.060 7.952 1.00 90.19 84 ILE A O 1
ATOM 653 N N . TYR A 1 85 ? -11.916 16.090 9.128 1.00 89.88 85 TYR A N 1
ATOM 654 C CA . TYR A 1 85 ? -10.936 15.022 8.931 1.00 89.88 85 TYR A CA 1
ATOM 655 C C . TYR A 1 85 ? -11.351 13.735 9.639 1.00 89.88 85 TYR A C 1
ATOM 657 O O . TYR A 1 85 ? -11.211 12.662 9.053 1.00 89.88 85 TYR A O 1
ATOM 665 N N . ARG A 1 86 ? -11.947 13.825 10.836 1.00 92.50 86 ARG A N 1
ATOM 666 C CA . ARG A 1 86 ? -12.511 12.649 11.511 1.00 92.50 86 ARG A CA 1
ATOM 667 C C . ARG A 1 86 ? -13.563 11.962 10.645 1.00 92.50 86 ARG A C 1
ATOM 669 O O . ARG A 1 86 ? -13.473 10.758 10.429 1.00 92.50 86 ARG A O 1
ATOM 676 N N . ARG A 1 87 ? -14.529 12.722 10.110 1.00 93.06 87 ARG A N 1
ATOM 677 C CA . ARG A 1 87 ? -15.598 12.188 9.240 1.00 93.06 87 ARG A CA 1
ATOM 678 C C . ARG A 1 87 ? -15.039 11.524 7.983 1.00 93.06 87 ARG A C 1
ATOM 680 O O . ARG A 1 87 ? -15.495 10.452 7.583 1.00 93.06 87 ARG A O 1
ATOM 687 N N . LYS A 1 88 ? -14.013 12.134 7.387 1.00 92.88 88 LYS A N 1
ATOM 688 C CA . LYS A 1 88 ? -13.311 11.593 6.220 1.00 92.88 88 LYS A CA 1
ATOM 689 C C . LYS A 1 88 ? -12.657 10.242 6.516 1.00 92.88 88 LYS A C 1
ATOM 691 O O . LYS A 1 88 ? -12.836 9.307 5.737 1.00 92.88 88 LYS A O 1
ATOM 696 N N . TYR A 1 89 ? -11.925 10.130 7.625 1.00 94.31 89 TYR A N 1
ATOM 697 C CA . TYR A 1 89 ? -11.277 8.873 8.007 1.00 94.31 89 TYR A CA 1
ATOM 698 C C . TYR A 1 89 ? -12.279 7.826 8.500 1.00 94.31 89 TYR A C 1
ATOM 700 O O . TYR A 1 89 ? -12.143 6.672 8.119 1.00 94.31 89 TYR A O 1
ATOM 708 N N . ALA A 1 90 ? -13.343 8.215 9.207 1.00 94.56 90 ALA A N 1
ATOM 709 C CA . ALA A 1 90 ? -14.443 7.313 9.556 1.00 94.56 90 ALA A CA 1
ATOM 710 C C . ALA A 1 90 ? -15.091 6.694 8.308 1.00 94.56 90 ALA A C 1
ATOM 712 O O . ALA A 1 90 ? -15.288 5.486 8.236 1.00 94.56 90 ALA A O 1
ATOM 713 N N . SER A 1 91 ? -15.313 7.497 7.263 1.00 93.88 91 SER A N 1
ATOM 714 C CA . SER A 1 91 ? -15.809 6.994 5.974 1.00 93.88 91 SER A CA 1
ATOM 715 C C . SER A 1 91 ? -14.821 6.039 5.289 1.00 93.88 91 SER A C 1
ATOM 717 O O . SER A 1 91 ? -15.226 5.139 4.557 1.00 93.88 91 SER A O 1
ATOM 719 N N . ALA A 1 92 ? -13.512 6.234 5.478 1.00 92.81 92 ALA A N 1
ATOM 720 C CA . ALA A 1 92 ? -12.496 5.314 4.971 1.00 92.81 92 ALA A CA 1
ATOM 721 C C . ALA A 1 92 ? -12.488 3.992 5.753 1.00 92.81 92 ALA A C 1
ATOM 723 O O . ALA A 1 92 ? -12.519 2.942 5.119 1.00 92.81 92 ALA A O 1
ATOM 724 N N . VAL A 1 93 ? -12.543 4.049 7.088 1.00 94.88 93 VAL A N 1
ATOM 725 C CA . VAL A 1 93 ? -12.654 2.882 7.979 1.00 94.88 93 VAL A CA 1
ATOM 726 C C . VAL A 1 93 ? -13.901 2.070 7.646 1.00 94.88 93 VAL A C 1
ATOM 728 O O . VAL A 1 93 ? -13.780 0.888 7.345 1.00 94.88 93 VAL A O 1
ATOM 731 N N . LYS A 1 94 ? -15.076 2.707 7.577 1.00 93.12 94 LYS A N 1
ATOM 732 C CA . LYS A 1 94 ? -16.344 2.042 7.241 1.00 93.12 94 LYS A CA 1
ATOM 733 C C . LYS A 1 94 ? -16.282 1.293 5.910 1.00 93.12 94 LYS A C 1
ATOM 735 O O . LYS A 1 94 ? -16.800 0.192 5.793 1.00 93.12 94 LYS A O 1
ATOM 740 N N . ARG A 1 95 ? -15.628 1.868 4.893 1.00 89.12 95 ARG A N 1
ATOM 741 C CA . ARG A 1 95 ? -15.431 1.185 3.602 1.00 89.12 95 ARG A CA 1
ATOM 742 C C . ARG A 1 95 ? -14.450 0.021 3.700 1.00 89.12 95 ARG A C 1
ATOM 744 O O . ARG A 1 95 ? -14.688 -1.010 3.081 1.00 89.12 95 ARG A O 1
ATOM 751 N N . ALA A 1 96 ? -13.351 0.205 4.428 1.00 89.50 96 ALA A N 1
ATOM 752 C CA . ALA A 1 96 ? -12.299 -0.797 4.563 1.00 89.50 96 ALA A CA 1
ATOM 753 C C . ALA A 1 96 ? -12.749 -2.014 5.385 1.00 89.50 96 ALA A C 1
ATOM 755 O O . ALA A 1 96 ? -12.370 -3.146 5.090 1.00 89.50 96 ALA A O 1
ATOM 756 N N . MET A 1 97 ? -13.583 -1.768 6.391 1.00 90.75 97 MET A N 1
ATOM 757 C CA . MET A 1 97 ? -14.024 -2.728 7.398 1.00 90.75 97 MET A CA 1
ATOM 758 C C . MET A 1 97 ? -15.535 -2.988 7.309 1.00 90.75 97 MET A C 1
ATOM 760 O O . MET A 1 97 ? -16.162 -3.334 8.298 1.00 90.75 97 MET A O 1
ATOM 764 N N . SER A 1 98 ? -16.149 -2.815 6.133 1.00 87.12 98 SER A N 1
ATOM 765 C CA . SER A 1 98 ? -17.610 -2.934 5.960 1.00 87.12 98 SER A CA 1
ATOM 766 C C . SER A 1 98 ? -18.176 -4.320 6.293 1.00 87.12 98 SER A C 1
ATOM 768 O O . SER A 1 98 ? -19.381 -4.473 6.436 1.00 87.12 98 SER A O 1
ATOM 770 N N . HIS A 1 99 ? -17.318 -5.338 6.313 1.00 81.44 99 HIS A N 1
ATOM 771 C CA . HIS A 1 99 ? -17.635 -6.723 6.663 1.00 81.44 99 HIS A CA 1
ATOM 772 C C . HIS A 1 99 ? -17.383 -7.034 8.143 1.00 81.44 99 HIS A C 1
ATOM 774 O O . HIS A 1 99 ? -17.740 -8.119 8.586 1.00 81.44 99 HIS A O 1
ATOM 780 N N . VAL A 1 100 ? -16.777 -6.114 8.900 1.00 85.69 100 VAL A N 1
ATOM 781 C CA . VAL A 1 100 ? -16.632 -6.241 10.353 1.00 85.69 100 VAL A CA 1
ATOM 782 C C . VAL A 1 100 ? -17.993 -5.932 10.988 1.00 85.69 100 VAL A C 1
ATOM 784 O O . VAL A 1 100 ? -18.520 -4.835 10.768 1.00 85.69 100 VAL A O 1
ATOM 787 N N . PRO A 1 101 ? -18.587 -6.865 11.754 1.00 83.38 101 PRO A N 1
ATOM 788 C CA . PRO A 1 101 ? -19.855 -6.626 12.431 1.00 83.38 101 PRO A CA 1
ATOM 789 C C . PRO A 1 101 ? -19.787 -5.406 13.350 1.00 83.38 101 PRO A C 1
ATOM 791 O O . PRO A 1 101 ? -18.777 -5.167 14.010 1.00 83.38 101 PRO A O 1
ATOM 794 N N . CYS A 1 102 ? -20.877 -4.644 13.387 1.00 89.75 102 CYS A N 1
ATOM 795 C CA . CYS A 1 102 ? -21.041 -3.472 14.246 1.00 89.75 102 CYS A CA 1
ATOM 796 C C . CYS A 1 102 ? -19.956 -2.385 14.081 1.00 89.75 102 CYS A C 1
ATOM 798 O O . CYS A 1 102 ? -19.651 -1.641 15.015 1.00 89.75 102 CYS A O 1
ATOM 800 N N . ILE A 1 103 ? -19.321 -2.290 12.902 1.00 92.50 103 ILE A N 1
ATOM 801 C CA . ILE A 1 103 ? -18.244 -1.316 12.672 1.00 92.50 103 ILE A CA 1
ATOM 802 C C . ILE A 1 103 ? -18.711 0.132 12.868 1.00 92.50 103 ILE A C 1
ATOM 804 O O . ILE A 1 103 ? -17.928 0.975 13.303 1.00 92.50 103 ILE A O 1
ATOM 808 N N . ASP A 1 104 ? -19.976 0.428 12.573 1.00 93.25 104 ASP A N 1
ATOM 809 C CA . ASP A 1 104 ? -20.544 1.762 12.754 1.00 93.25 104 ASP A CA 1
ATOM 810 C C . ASP A 1 104 ? -20.636 2.124 14.241 1.00 93.25 104 ASP A C 1
ATOM 812 O O . ASP A 1 104 ? -20.152 3.180 14.646 1.00 93.25 104 ASP A O 1
ATOM 816 N N . GLU A 1 105 ? -21.159 1.223 15.069 1.00 93.44 105 GLU A N 1
ATOM 817 C CA . GLU A 1 105 ? -21.244 1.376 16.521 1.00 93.44 105 GLU A CA 1
ATOM 818 C C . GLU A 1 105 ? -19.849 1.513 17.137 1.00 93.44 105 GLU A C 1
ATOM 820 O O . GLU A 1 105 ? -19.613 2.387 17.971 1.00 93.44 105 GLU A O 1
ATOM 825 N N . ILE A 1 106 ? -18.886 0.713 16.672 1.00 93.06 106 ILE A N 1
ATOM 826 C CA . ILE A 1 106 ? -17.494 0.796 17.124 1.00 93.06 106 ILE A CA 1
ATOM 827 C C . ILE A 1 106 ? -16.890 2.170 16.772 1.00 93.06 106 ILE A C 1
ATOM 829 O O . ILE A 1 106 ? -16.261 2.797 17.626 1.00 93.06 106 ILE A O 1
ATOM 833 N N . ILE A 1 107 ? -17.108 2.689 15.558 1.00 94.44 107 ILE A N 1
ATOM 834 C CA . ILE A 1 107 ? -16.653 4.035 15.149 1.00 94.44 107 ILE A CA 1
ATOM 835 C C . ILE A 1 107 ? -17.267 5.139 16.026 1.00 94.44 107 ILE A C 1
ATOM 837 O O . ILE A 1 107 ? -16.611 6.160 16.290 1.00 94.44 107 ILE A O 1
ATOM 841 N N . GLU A 1 108 ? -18.522 4.967 16.437 1.00 92.50 108 GLU A N 1
ATOM 842 C CA . GLU A 1 108 ? -19.240 5.895 17.310 1.00 92.50 108 GLU A CA 1
ATOM 843 C C . GLU A 1 108 ? -18.666 5.895 18.730 1.00 92.50 108 GLU A C 1
ATOM 845 O O . GLU A 1 108 ? -18.394 6.973 19.268 1.00 92.50 108 GLU A O 1
ATOM 850 N N . LEU A 1 109 ? -18.361 4.719 19.290 1.00 90.12 109 LEU A N 1
ATOM 851 C CA . LEU A 1 109 ? -17.714 4.587 20.601 1.00 90.12 109 LEU A CA 1
ATOM 852 C C . LEU A 1 109 ? -16.378 5.338 20.664 1.00 90.12 109 LEU A C 1
ATOM 854 O O . LEU A 1 109 ? -16.044 5.928 21.689 1.00 90.12 109 LEU A O 1
ATOM 858 N N . THR A 1 110 ? -15.634 5.415 19.556 1.00 90.62 110 THR A N 1
ATOM 859 C CA . THR A 1 110 ? -14.345 6.123 19.533 1.00 90.62 110 THR A CA 1
ATOM 860 C C . THR A 1 110 ? -14.474 7.649 19.402 1.00 90.62 110 THR A C 1
ATOM 862 O O . THR A 1 110 ? -13.481 8.326 19.122 1.00 90.62 110 THR A O 1
ATOM 865 N N . LYS A 1 111 ? -15.674 8.244 19.460 1.00 88.12 111 LYS A N 1
ATOM 866 C CA . LYS A 1 111 ? -15.844 9.712 19.359 1.00 88.12 111 LYS A CA 1
ATOM 867 C C . LYS A 1 111 ? -15.389 10.450 20.610 1.00 88.12 111 LYS A C 1
ATOM 869 O O . LYS A 1 111 ? -14.884 11.564 20.488 1.00 88.12 111 LYS A O 1
ATOM 874 N N . THR A 1 112 ? -15.585 9.851 21.775 1.00 81.38 112 THR A N 1
ATOM 875 C CA . THR A 1 112 ? -15.268 10.454 23.076 1.00 81.38 112 THR A CA 1
ATOM 876 C C . THR A 1 112 ? -13.839 10.145 23.519 1.00 81.38 112 THR A C 1
ATOM 878 O O . THR A 1 112 ? -13.254 10.912 24.279 1.00 81.38 112 THR A O 1
ATOM 881 N N . THR A 1 113 ? -13.244 9.075 22.991 1.00 78.94 113 THR A N 1
ATOM 882 C CA . THR A 1 113 ? -11.893 8.628 23.335 1.00 78.94 113 THR A CA 1
ATOM 883 C C . THR A 1 113 ? -10.812 9.475 22.669 1.00 78.94 113 THR A C 1
ATOM 885 O O . THR A 1 113 ? -10.680 9.486 21.443 1.00 78.94 113 THR A O 1
ATOM 888 N N . LYS A 1 114 ? -9.985 10.146 23.480 1.00 69.56 114 LYS A N 1
ATOM 889 C CA . LYS A 1 114 ? -8.825 10.921 22.995 1.00 69.56 114 LYS A CA 1
ATOM 890 C C . LYS A 1 114 ? -7.476 10.296 23.358 1.00 69.56 114 LYS A C 1
ATOM 892 O O . LYS A 1 114 ? -6.465 10.653 22.747 1.00 69.56 114 LYS A O 1
ATOM 897 N N . GLN A 1 115 ? -7.438 9.368 24.317 1.00 82.25 115 GLN A N 1
ATOM 898 C CA . GLN A 1 115 ? -6.195 8.750 24.779 1.00 82.25 115 GLN A CA 1
ATOM 899 C C . GLN A 1 115 ? -5.932 7.400 24.108 1.00 82.25 115 GLN A C 1
ATOM 901 O O . GLN A 1 115 ? -6.840 6.617 23.847 1.00 82.25 115 GLN A O 1
ATOM 906 N N . ALA A 1 116 ? -4.656 7.119 23.835 1.00 86.75 116 ALA A N 1
ATOM 907 C CA . ALA A 1 116 ? -4.250 5.864 23.208 1.00 86.75 116 ALA A CA 1
ATOM 908 C C . ALA A 1 116 ? -4.469 4.653 24.134 1.00 86.75 116 ALA A C 1
ATOM 910 O O . ALA A 1 116 ? -4.878 3.597 23.665 1.00 86.75 116 ALA A O 1
ATOM 911 N N . SER A 1 117 ? -4.263 4.828 25.444 1.00 88.44 117 SER A N 1
ATOM 912 C CA . SER A 1 117 ? -4.474 3.800 26.473 1.00 88.44 117 SER A CA 1
ATOM 913 C C . SER A 1 117 ? -5.921 3.309 26.529 1.00 88.44 117 SER A C 1
ATOM 915 O O . SER A 1 117 ? -6.153 2.109 26.603 1.00 88.44 117 SER A O 1
ATOM 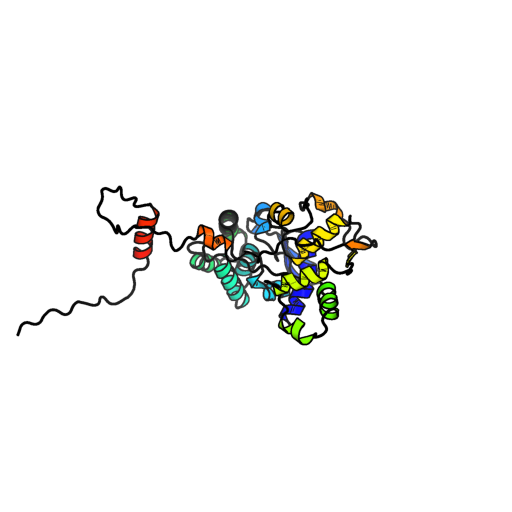917 N N . GLU A 1 118 ? -6.885 4.224 26.429 1.00 90.19 118 GLU A N 1
ATOM 918 C CA . GLU A 1 118 ? -8.323 3.926 26.493 1.00 90.19 118 GLU A CA 1
ATOM 919 C C . GLU A 1 118 ? -8.813 3.087 25.302 1.00 90.19 118 GLU A C 1
ATOM 921 O O . GLU A 1 118 ? -9.768 2.327 25.430 1.00 90.19 118 GLU A O 1
ATOM 926 N N . ILE A 1 119 ? -8.158 3.205 24.141 1.00 93.12 119 ILE A N 1
ATOM 927 C CA . ILE A 1 119 ? -8.575 2.543 22.895 1.00 93.12 119 ILE A CA 1
ATOM 928 C C . ILE A 1 119 ? -7.648 1.401 22.470 1.00 93.12 119 ILE A C 1
ATOM 930 O O . ILE A 1 119 ? -7.900 0.755 21.451 1.00 93.12 119 ILE A O 1
ATOM 934 N N . SER A 1 120 ? -6.564 1.166 23.215 1.00 94.12 120 SER A N 1
ATOM 935 C CA . SER A 1 120 ? -5.500 0.231 22.842 1.00 94.12 120 SER A CA 1
ATOM 936 C C . SER A 1 120 ? -6.048 -1.180 22.646 1.00 94.12 120 SER A C 1
ATOM 938 O O . SER A 1 120 ? -5.898 -1.745 21.568 1.00 94.12 120 SER A O 1
ATOM 940 N N . SER A 1 121 ? -6.767 -1.718 23.636 1.00 93.25 121 SER A N 1
ATOM 941 C CA . SER A 1 121 ? -7.313 -3.081 23.575 1.00 93.25 121 SER A CA 1
ATOM 942 C C . SER A 1 121 ? -8.301 -3.271 22.422 1.00 93.25 121 SER A C 1
ATOM 944 O O . SER A 1 121 ? -8.235 -4.272 21.713 1.00 93.25 121 SER A O 1
ATOM 946 N N . LEU A 1 122 ? -9.177 -2.286 22.184 1.00 93.38 122 LEU A N 1
ATOM 947 C CA . LEU A 1 122 ? -10.111 -2.323 21.055 1.00 93.38 122 LEU A CA 1
ATOM 948 C C . LEU A 1 122 ? -9.366 -2.275 19.715 1.00 93.38 122 LEU A C 1
ATOM 950 O O . LEU A 1 122 ? -9.698 -3.006 18.787 1.00 93.38 122 LEU A O 1
ATOM 954 N N . THR A 1 123 ? -8.343 -1.425 19.622 1.00 95.12 123 THR A N 1
ATOM 955 C CA . THR A 1 123 ? -7.526 -1.276 18.414 1.00 95.12 123 THR A CA 1
ATOM 956 C C . THR A 1 123 ? -6.763 -2.559 18.096 1.00 95.12 123 THR A C 1
ATOM 958 O O . THR A 1 123 ? -6.751 -2.964 16.934 1.00 95.12 123 THR A O 1
ATOM 961 N N . THR A 1 124 ? -6.184 -3.221 19.101 1.00 94.94 124 THR A N 1
ATOM 962 C CA . THR A 1 124 ? -5.556 -4.539 18.940 1.00 94.94 124 THR A CA 1
ATOM 963 C C . THR A 1 124 ? -6.568 -5.563 18.448 1.00 94.94 124 THR A C 1
ATOM 965 O O . THR A 1 124 ? -6.324 -6.191 17.428 1.00 94.94 124 THR A O 1
ATOM 968 N N . LEU A 1 125 ? -7.733 -5.684 19.094 1.00 93.38 125 LEU A N 1
ATOM 969 C CA . LEU A 1 125 ? -8.736 -6.685 18.716 1.00 93.38 125 LEU A CA 1
ATOM 970 C C . LEU A 1 125 ? -9.213 -6.518 17.266 1.00 93.38 125 LEU A C 1
ATOM 972 O O . LEU A 1 125 ? -9.303 -7.494 16.526 1.00 93.38 125 LEU A O 1
ATOM 976 N N . ILE A 1 126 ? -9.472 -5.279 16.837 1.00 93.06 126 ILE A N 1
ATOM 977 C CA . ILE A 1 126 ? -9.830 -4.990 15.442 1.00 93.06 126 ILE A CA 1
ATOM 978 C C . ILE A 1 126 ? -8.692 -5.393 14.506 1.00 93.06 126 ILE A C 1
ATOM 980 O O . ILE A 1 126 ? -8.943 -5.993 13.464 1.00 93.06 126 ILE A O 1
ATOM 984 N N . ALA A 1 127 ? -7.446 -5.077 14.857 1.00 93.06 127 ALA A N 1
ATOM 985 C CA . ALA A 1 127 ? -6.303 -5.422 14.027 1.00 93.06 127 ALA A CA 1
ATOM 986 C C . ALA A 1 127 ? -6.137 -6.945 13.888 1.00 93.06 127 ALA A C 1
ATOM 988 O O . ALA A 1 127 ? -5.961 -7.412 12.767 1.00 93.06 127 ALA A O 1
ATOM 989 N N . GLU A 1 128 ? -6.281 -7.706 14.975 1.00 88.44 128 GLU A N 1
ATOM 990 C CA . GLU A 1 128 ? -6.232 -9.176 14.975 1.00 88.44 128 GLU A CA 1
ATOM 991 C C . GLU A 1 128 ? -7.344 -9.784 14.106 1.00 88.44 128 GLU A C 1
ATOM 993 O O . GLU A 1 128 ? -7.082 -10.647 13.268 1.00 88.44 128 GLU A O 1
ATOM 998 N N . ILE A 1 129 ? -8.576 -9.270 14.208 1.00 86.81 129 ILE A N 1
ATOM 999 C CA . ILE A 1 129 ? -9.683 -9.678 13.327 1.00 86.81 129 ILE A CA 1
ATOM 1000 C C . ILE A 1 129 ? -9.294 -9.467 11.859 1.00 86.81 129 ILE A C 1
ATOM 1002 O O . ILE A 1 129 ? -9.465 -10.363 11.031 1.00 86.81 129 ILE A O 1
ATOM 1006 N N . LEU A 1 130 ? -8.734 -8.301 11.528 1.00 87.88 130 LEU A N 1
ATOM 1007 C CA . LEU A 1 130 ? -8.332 -7.969 10.161 1.00 87.88 130 LEU A CA 1
ATOM 1008 C C . LEU A 1 130 ? -7.131 -8.773 9.658 1.00 87.88 130 LEU A C 1
ATOM 1010 O O . LEU A 1 130 ? -6.996 -8.907 8.445 1.00 87.88 130 LEU A O 1
ATOM 1014 N N . LEU A 1 131 ? -6.281 -9.322 10.528 1.00 83.56 131 LEU A N 1
ATOM 1015 C CA . LEU A 1 131 ? -5.245 -10.270 10.104 1.00 83.56 131 LEU A CA 1
ATOM 1016 C C . LEU A 1 131 ? -5.861 -11.575 9.577 1.00 83.56 131 LEU A C 1
ATOM 1018 O O . LEU A 1 131 ? -5.320 -12.162 8.644 1.00 83.56 131 LEU A O 1
ATOM 1022 N N . ILE A 1 132 ? -7.006 -11.991 10.125 1.00 82.31 132 ILE A N 1
ATOM 1023 C CA . ILE A 1 132 ? -7.706 -13.221 9.731 1.00 82.31 132 ILE A CA 1
ATOM 1024 C C . ILE A 1 132 ? -8.563 -12.986 8.485 1.00 82.31 132 ILE A C 1
ATOM 1026 O O . ILE A 1 132 ? -8.466 -13.719 7.503 1.00 82.31 132 ILE A O 1
ATOM 1030 N N . ILE A 1 133 ? -9.423 -11.965 8.522 1.00 78.69 133 ILE A N 1
ATOM 1031 C CA . ILE A 1 133 ? -10.457 -11.767 7.491 1.00 78.69 133 ILE A CA 1
ATOM 1032 C C . ILE A 1 133 ? -10.045 -10.775 6.399 1.00 78.69 133 ILE A C 1
ATOM 1034 O O . ILE A 1 133 ? -10.791 -10.575 5.438 1.00 78.69 133 ILE A O 1
ATOM 1038 N N . ASN A 1 134 ? -8.870 -10.153 6.540 1.00 80.56 134 ASN A N 1
ATOM 1039 C CA . ASN A 1 134 ? -8.364 -9.074 5.695 1.00 80.56 134 ASN A CA 1
ATOM 1040 C C . ASN A 1 134 ? -9.271 -7.820 5.710 1.00 80.56 134 ASN A C 1
ATOM 1042 O O . ASN A 1 134 ? -10.332 -7.769 6.340 1.00 80.56 134 ASN A O 1
ATOM 1046 N N . ALA A 1 135 ? -8.848 -6.762 5.024 1.00 83.06 135 ALA A N 1
ATOM 1047 C CA . ALA A 1 135 ? -9.609 -5.533 4.857 1.00 83.06 135 ALA A CA 1
ATOM 1048 C C . ALA A 1 135 ? -9.717 -5.136 3.388 1.00 83.06 135 ALA A C 1
ATOM 1050 O O . ALA A 1 135 ? -8.898 -5.506 2.546 1.00 83.06 135 ALA A O 1
ATOM 1051 N N . ARG A 1 136 ? -10.709 -4.302 3.084 1.00 82.62 136 ARG A N 1
ATOM 1052 C CA . ARG A 1 136 ? -10.800 -3.661 1.776 1.00 82.62 136 ARG A CA 1
ATOM 1053 C C . ARG A 1 136 ? -9.843 -2.474 1.727 1.00 82.62 136 ARG A C 1
ATOM 1055 O O . ARG A 1 136 ? -9.916 -1.575 2.561 1.00 82.62 136 ARG A O 1
ATOM 1062 N N . GLN A 1 137 ? -8.980 -2.426 0.722 1.00 81.81 137 GLN A N 1
ATOM 1063 C CA . GLN A 1 137 ? -8.064 -1.305 0.513 1.00 81.81 137 GLN A CA 1
ATOM 1064 C C . GLN A 1 137 ? -7.981 -0.964 -0.974 1.00 81.81 137 GLN A C 1
ATOM 1066 O O . GLN A 1 137 ? -7.961 -1.847 -1.817 1.00 81.81 137 GLN A O 1
ATOM 1071 N N . ALA A 1 138 ? -7.929 0.313 -1.354 1.00 82.69 138 ALA A N 1
ATOM 1072 C CA . ALA A 1 138 ? -7.696 0.654 -2.756 1.00 82.69 138 ALA A CA 1
ATOM 1073 C C . ALA A 1 138 ? -6.192 0.662 -3.065 1.00 82.69 138 ALA A C 1
ATOM 1075 O O . ALA A 1 138 ? -5.532 1.688 -2.894 1.00 82.69 138 ALA A O 1
ATOM 1076 N N . THR A 1 139 ? -5.652 -0.447 -3.564 1.00 84.00 139 THR A N 1
ATOM 1077 C CA . THR A 1 139 ? -4.242 -0.513 -3.982 1.00 84.00 139 THR A CA 1
ATOM 1078 C C . THR A 1 139 ? -4.051 0.157 -5.337 1.00 84.00 139 THR A C 1
ATOM 1080 O O . THR A 1 139 ? -4.845 -0.022 -6.264 1.00 84.00 139 THR A O 1
ATOM 1083 N N . ARG A 1 140 ? -3.010 0.985 -5.441 1.00 86.69 140 ARG A N 1
ATOM 1084 C CA . ARG A 1 140 ? -2.688 1.775 -6.633 1.00 86.69 140 ARG A CA 1
ATOM 1085 C C . ARG A 1 140 ? -1.189 1.738 -6.906 1.00 86.69 140 ARG A C 1
ATOM 1087 O O . ARG A 1 140 ? -0.385 1.742 -5.970 1.00 86.69 140 ARG A O 1
ATOM 1094 N N . MET A 1 141 ? -0.839 1.764 -8.186 1.00 89.75 141 MET A N 1
ATOM 1095 C CA . MET A 1 141 ? 0.535 1.872 -8.659 1.00 89.75 141 MET A CA 1
ATOM 1096 C C . MET A 1 141 ? 1.033 3.314 -8.527 1.00 89.75 141 MET A C 1
ATOM 1098 O O . MET A 1 141 ? 0.420 4.238 -9.063 1.00 89.75 141 MET A O 1
ATOM 1102 N N . PHE A 1 142 ? 2.151 3.514 -7.837 1.00 90.81 142 PHE A N 1
ATOM 1103 C CA . PHE A 1 142 ? 2.824 4.807 -7.732 1.00 90.81 142 PHE A CA 1
ATOM 1104 C C . PHE A 1 142 ? 4.073 4.783 -8.599 1.00 90.81 142 PHE A C 1
ATOM 1106 O O . PHE A 1 142 ? 5.126 4.308 -8.190 1.00 90.81 142 PHE A O 1
ATOM 1113 N N . PHE A 1 143 ? 3.944 5.257 -9.834 1.00 89.19 143 PHE A N 1
ATOM 1114 C CA . PHE A 1 143 ? 5.072 5.315 -10.754 1.00 89.19 143 PHE A CA 1
ATOM 1115 C C . PHE A 1 143 ? 6.014 6.471 -10.390 1.00 89.19 143 PHE A C 1
ATOM 1117 O O . PHE A 1 143 ? 5.537 7.589 -10.168 1.00 89.19 143 PHE A O 1
ATOM 1124 N N . PRO A 1 144 ? 7.342 6.259 -10.411 1.00 88.19 144 PRO A N 1
ATOM 1125 C CA . PRO A 1 144 ? 8.287 7.362 -10.506 1.00 88.19 144 PRO A CA 1
ATOM 1126 C C . PRO A 1 144 ? 7.947 8.255 -11.706 1.00 88.19 144 PRO A C 1
ATOM 1128 O O . PRO A 1 144 ? 7.607 7.757 -12.783 1.00 88.19 144 PRO A O 1
ATOM 1131 N N . LEU A 1 145 ? 8.100 9.575 -11.550 1.00 86.50 145 LEU A N 1
ATOM 1132 C CA . LEU A 1 145 ? 7.830 10.541 -12.626 1.00 86.50 145 LEU A CA 1
ATOM 1133 C C . LEU A 1 145 ? 8.597 10.205 -13.907 1.00 86.50 145 LEU A C 1
ATOM 1135 O O . LEU A 1 145 ? 8.086 10.362 -15.012 1.00 86.50 145 LEU A O 1
ATOM 1139 N N . THR A 1 146 ? 9.826 9.722 -13.748 1.00 85.81 146 THR A N 1
ATOM 1140 C CA . THR A 1 146 ? 10.705 9.334 -14.849 1.00 85.81 146 THR A CA 1
ATOM 1141 C C . THR A 1 146 ? 10.146 8.160 -15.650 1.00 85.81 146 THR A C 1
ATOM 1143 O O . THR A 1 146 ? 10.295 8.159 -16.870 1.00 85.81 146 THR A O 1
ATOM 1146 N N . ILE A 1 147 ? 9.444 7.207 -15.018 1.00 87.69 147 ILE A N 1
ATOM 1147 C CA . ILE A 1 147 ? 8.734 6.129 -15.727 1.00 87.69 147 ILE A CA 1
ATOM 1148 C C . ILE A 1 147 ? 7.653 6.720 -16.609 1.00 87.69 147 ILE A C 1
ATOM 1150 O O . ILE A 1 147 ? 7.644 6.501 -17.819 1.00 87.69 147 ILE A O 1
ATOM 1154 N N . PHE A 1 148 ? 6.771 7.504 -15.994 1.00 87.00 148 PHE A N 1
ATOM 1155 C CA . PHE A 1 148 ? 5.646 8.104 -16.688 1.00 87.00 148 PHE A CA 1
ATOM 1156 C C . PHE A 1 148 ? 6.119 8.959 -17.868 1.00 87.00 148 PHE A C 1
ATOM 1158 O O . PHE A 1 148 ? 5.654 8.769 -18.988 1.00 87.00 148 PHE A O 1
ATOM 1165 N N . ALA A 1 149 ? 7.094 9.844 -17.644 1.00 88.06 149 ALA A N 1
ATOM 1166 C CA . ALA A 1 149 ? 7.632 10.723 -18.677 1.00 88.06 149 ALA A CA 1
ATOM 1167 C C . ALA A 1 149 ? 8.277 9.945 -19.834 1.00 88.06 149 ALA A C 1
ATOM 1169 O O . ALA A 1 149 ? 8.142 10.342 -20.990 1.00 88.06 149 ALA A O 1
ATOM 1170 N N . SER A 1 150 ? 8.959 8.838 -19.539 1.00 88.69 150 SER A N 1
ATOM 1171 C CA . SER A 1 150 ? 9.617 8.026 -20.565 1.00 88.69 150 SER A CA 1
ATOM 1172 C C . SER A 1 150 ? 8.604 7.250 -21.407 1.00 88.69 150 SER A C 1
ATOM 1174 O O . SER A 1 150 ? 8.676 7.296 -22.631 1.00 88.69 150 SER A O 1
ATOM 1176 N N . VAL A 1 151 ? 7.602 6.627 -20.779 1.00 89.38 151 VAL A N 1
ATOM 1177 C CA . VAL A 1 151 ? 6.518 5.935 -21.499 1.00 89.38 151 VAL A CA 1
ATOM 1178 C C . VAL A 1 151 ? 5.668 6.928 -22.295 1.00 89.38 151 VAL A C 1
ATOM 1180 O O . VAL A 1 151 ? 5.305 6.655 -23.438 1.00 89.38 151 VAL A O 1
ATOM 1183 N N . TRP A 1 152 ? 5.396 8.111 -21.742 1.00 88.81 152 TRP A N 1
ATOM 1184 C CA . TRP A 1 152 ? 4.686 9.183 -22.441 1.00 88.81 152 TRP A CA 1
ATOM 1185 C C . TRP A 1 152 ? 5.418 9.632 -23.712 1.00 88.81 152 TRP A C 1
ATOM 1187 O O . TRP A 1 152 ? 4.785 9.811 -24.750 1.00 88.81 152 TRP A O 1
ATOM 1197 N N . LYS A 1 153 ? 6.754 9.746 -23.670 1.00 89.50 153 LYS A N 1
ATOM 1198 C CA . LYS A 1 153 ? 7.578 10.078 -24.847 1.00 89.50 153 LYS A CA 1
ATOM 1199 C C . LYS A 1 153 ? 7.534 9.017 -25.949 1.00 89.50 153 LYS A C 1
ATOM 1201 O O . LYS A 1 153 ? 7.748 9.364 -27.103 1.00 89.50 153 LYS A O 1
ATOM 1206 N N . MET A 1 154 ? 7.252 7.758 -25.612 1.00 88.75 154 MET A N 1
ATOM 1207 C CA . MET A 1 154 ? 7.122 6.672 -26.594 1.00 88.75 154 MET A CA 1
ATOM 1208 C C . MET A 1 154 ? 5.801 6.721 -27.375 1.00 88.75 154 MET A C 1
ATOM 1210 O O . MET A 1 154 ? 5.657 6.011 -28.367 1.00 88.75 154 MET A O 1
ATOM 1214 N N . HIS A 1 155 ? 4.821 7.518 -26.936 1.00 87.25 155 HIS A N 1
ATOM 1215 C CA . HIS A 1 155 ? 3.518 7.602 -27.590 1.00 87.25 155 HIS A CA 1
ATOM 1216 C C . HIS A 1 155 ? 3.479 8.737 -28.613 1.00 87.25 155 HIS A C 1
ATOM 1218 O O . HIS A 1 155 ? 3.764 9.889 -28.290 1.00 87.25 155 HIS A O 1
ATOM 1224 N N . VAL A 1 156 ? 3.052 8.404 -29.835 1.00 85.94 156 VAL A N 1
ATOM 1225 C CA . VAL A 1 156 ? 2.818 9.380 -30.913 1.00 85.94 156 VAL A CA 1
ATOM 1226 C C . VAL A 1 156 ? 1.691 10.340 -30.519 1.00 85.94 156 VAL A C 1
ATOM 1228 O O . VAL A 1 156 ? 1.857 11.556 -30.576 1.00 85.94 156 VAL A O 1
ATOM 1231 N N . ASP A 1 157 ? 0.569 9.797 -30.033 1.00 90.88 157 ASP A N 1
ATOM 1232 C CA . ASP A 1 157 ? -0.545 10.583 -29.502 1.00 90.88 157 ASP A CA 1
ATOM 1233 C C . ASP A 1 157 ? -0.456 10.702 -27.974 1.00 90.88 157 ASP A C 1
ATOM 1235 O O . ASP A 1 157 ? -0.933 9.863 -27.199 1.00 90.88 157 ASP A O 1
ATOM 1239 N N . LYS A 1 158 ? 0.172 11.796 -27.547 1.00 88.38 158 LYS A N 1
ATOM 1240 C CA . LYS A 1 158 ? 0.361 12.161 -26.140 1.00 88.38 158 LYS A CA 1
ATOM 1241 C C . LYS A 1 158 ? -0.953 12.397 -25.403 1.00 88.38 158 LYS A C 1
ATOM 1243 O O . LYS A 1 158 ? -1.023 12.115 -24.208 1.00 88.38 158 LYS A O 1
ATOM 1248 N N . LYS A 1 159 ? -1.970 12.931 -26.085 1.00 88.12 159 LYS A N 1
ATOM 1249 C CA . LYS A 1 159 ? -3.260 13.260 -25.473 1.00 88.12 159 LYS A CA 1
ATOM 1250 C C . LYS A 1 159 ? -4.019 11.976 -25.167 1.00 88.12 159 LYS A C 1
ATOM 1252 O O . LYS A 1 159 ? -4.394 11.755 -24.019 1.00 88.12 159 LYS A O 1
ATOM 1257 N N . LYS A 1 160 ? -4.107 11.075 -26.147 1.00 88.31 160 LYS A N 1
ATOM 1258 C CA . LYS A 1 160 ? -4.749 9.767 -25.9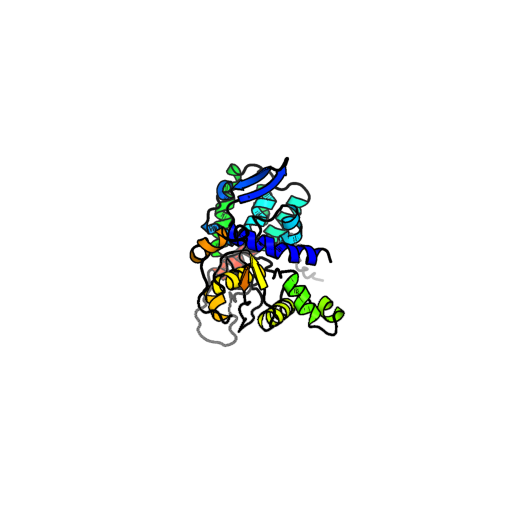80 1.00 88.31 160 LYS A CA 1
ATOM 1259 C C . LYS A 1 160 ? -4.099 8.930 -24.879 1.00 88.31 160 LYS A C 1
ATOM 1261 O O . LYS A 1 160 ? -4.806 8.255 -24.135 1.00 88.31 160 LYS A O 1
ATOM 1266 N N . PHE A 1 161 ? -2.773 8.988 -24.732 1.00 87.50 161 PHE A N 1
ATOM 1267 C CA . PHE A 1 161 ? -2.100 8.329 -23.609 1.00 87.50 161 PHE A CA 1
ATOM 1268 C C . PHE A 1 161 ? -2.515 8.918 -22.256 1.00 87.50 161 PHE A C 1
ATOM 1270 O O . PHE A 1 161 ? -2.840 8.163 -21.343 1.00 87.50 161 PHE A O 1
ATOM 1277 N N . CYS A 1 162 ? -2.527 10.248 -22.119 1.00 85.12 162 CYS A N 1
ATOM 1278 C CA . CYS A 1 162 ? -2.950 10.906 -20.881 1.00 85.12 162 CYS A CA 1
ATOM 1279 C C . CYS A 1 162 ? -4.411 10.600 -20.526 1.00 85.12 162 CYS A C 1
ATOM 1281 O O . CYS A 1 162 ? -4.709 10.403 -19.350 1.00 85.12 162 CYS A O 1
ATOM 1283 N N . ASP A 1 163 ? -5.290 10.518 -21.527 1.00 87.12 163 ASP A N 1
ATOM 1284 C CA . ASP A 1 163 ? -6.705 10.178 -21.342 1.00 87.12 163 ASP A CA 1
ATOM 1285 C C . ASP A 1 163 ? -6.893 8.703 -20.936 1.00 87.12 163 ASP A C 1
ATOM 1287 O O . ASP A 1 163 ? -7.796 8.372 -20.170 1.00 87.12 163 ASP A O 1
ATOM 1291 N N . PHE A 1 164 ? -6.018 7.812 -21.413 1.00 87.00 164 PHE A N 1
ATOM 1292 C CA . PHE A 1 164 ? -6.018 6.390 -21.063 1.00 87.00 164 PHE A CA 1
ATOM 1293 C C . PHE A 1 164 ? -5.370 6.094 -19.701 1.00 87.00 164 PHE A C 1
ATOM 1295 O O . PHE A 1 164 ? -5.736 5.120 -19.040 1.00 87.00 164 PHE A O 1
ATOM 1302 N N . PHE A 1 165 ? -4.380 6.887 -19.290 1.00 87.44 165 PHE A N 1
ATOM 1303 C CA . PHE A 1 165 ? -3.538 6.584 -18.138 1.00 87.44 165 PHE A CA 1
ATOM 1304 C C . PHE A 1 165 ? -4.336 6.457 -16.829 1.00 87.44 165 PHE A C 1
ATOM 1306 O O . PHE A 1 165 ? -5.154 7.300 -16.469 1.00 87.44 165 PHE A O 1
ATOM 1313 N N . SER A 1 166 ? -4.025 5.409 -16.064 1.00 86.81 166 SER A N 1
ATOM 1314 C CA . SER A 1 166 ? -4.537 5.185 -14.713 1.00 86.81 166 SER A CA 1
ATOM 1315 C C . SER A 1 166 ? -3.479 4.488 -13.866 1.00 86.81 166 SER A C 1
ATOM 1317 O O . SER A 1 166 ? -2.641 3.744 -14.367 1.00 86.81 166 SER A O 1
ATOM 1319 N N . THR A 1 167 ? -3.543 4.676 -12.552 1.00 85.88 167 THR A N 1
ATOM 1320 C CA . THR A 1 167 ? -2.690 3.980 -11.573 1.00 85.88 167 THR A CA 1
ATOM 1321 C C . THR A 1 167 ? -3.263 2.635 -11.133 1.00 85.88 167 THR A C 1
ATOM 1323 O O . THR A 1 167 ? -2.822 2.039 -10.152 1.00 85.88 167 THR A O 1
ATOM 1326 N N . THR A 1 168 ? -4.266 2.135 -11.847 1.00 84.81 168 THR A N 1
ATOM 1327 C CA . THR A 1 168 ? -4.922 0.854 -11.583 1.00 84.81 168 THR A CA 1
ATOM 1328 C C . THR A 1 168 ? -5.264 0.168 -12.901 1.00 84.81 168 THR A C 1
ATOM 1330 O O . THR A 1 168 ? -5.221 0.786 -13.966 1.00 84.81 168 THR A O 1
ATOM 1333 N N . GLY A 1 169 ? -5.635 -1.110 -12.830 1.00 85.38 169 GLY A N 1
ATOM 1334 C CA . GLY A 1 169 ? -6.190 -1.804 -13.989 1.00 85.38 169 GLY A CA 1
ATOM 1335 C C . GLY A 1 169 ? -5.193 -1.989 -15.140 1.00 85.38 169 GLY A C 1
ATOM 1336 O O . GLY A 1 169 ? -3.973 -1.922 -14.961 1.00 85.38 169 GLY A O 1
ATOM 1337 N N . ALA A 1 170 ? -5.756 -2.197 -16.331 1.00 86.75 170 ALA A N 1
ATOM 1338 C CA . ALA A 1 170 ? -5.009 -2.433 -17.560 1.00 86.75 170 ALA A CA 1
ATOM 1339 C C . ALA A 1 170 ? -4.110 -1.251 -17.954 1.00 86.75 170 ALA A C 1
ATOM 1341 O O . ALA A 1 170 ? -3.007 -1.469 -18.440 1.00 86.75 170 ALA A O 1
ATOM 1342 N N . ALA A 1 171 ? -4.537 -0.006 -17.717 1.00 87.69 171 ALA A N 1
ATOM 1343 C CA . ALA A 1 171 ? -3.757 1.171 -18.099 1.00 87.69 171 ALA A CA 1
ATOM 1344 C C . ALA A 1 171 ? -2.476 1.340 -17.272 1.00 87.69 171 ALA A C 1
ATOM 1346 O O . ALA A 1 171 ? -1.409 1.642 -17.819 1.00 87.69 171 ALA A O 1
ATOM 1347 N N . GLY A 1 172 ? -2.550 1.091 -15.963 1.00 89.31 172 GLY A N 1
ATOM 1348 C CA . GLY A 1 172 ? -1.355 1.099 -15.127 1.00 89.31 172 GLY A CA 1
ATOM 1349 C C . GLY A 1 172 ? -0.427 -0.063 -15.473 1.00 89.31 172 GLY A C 1
ATOM 1350 O O . GLY A 1 172 ? 0.771 0.149 -15.646 1.00 89.31 172 GLY A O 1
ATOM 1351 N N . TRP A 1 173 ? -0.974 -1.262 -15.699 1.00 90.25 173 TRP A N 1
ATOM 1352 C CA . TRP A 1 173 ? -0.169 -2.396 -16.159 1.00 90.25 173 TRP A CA 1
ATOM 1353 C C . TRP A 1 173 ? 0.509 -2.128 -17.503 1.00 90.25 173 TRP A C 1
ATOM 1355 O O . TRP A 1 173 ? 1.697 -2.387 -17.638 1.00 90.25 173 TRP A O 1
ATOM 1365 N N . TYR A 1 174 ? -0.201 -1.550 -18.473 1.00 90.56 174 TYR A N 1
ATOM 1366 C CA . TYR A 1 174 ? 0.370 -1.177 -19.764 1.00 90.56 174 TYR A CA 1
ATOM 1367 C C . TYR A 1 174 ? 1.545 -0.208 -19.595 1.00 90.56 174 TYR A C 1
ATOM 1369 O O . TYR A 1 174 ? 2.593 -0.392 -20.210 1.00 90.56 174 TYR A O 1
ATOM 1377 N N . THR A 1 175 ? 1.397 0.790 -18.718 1.00 91.06 175 THR A N 1
ATOM 1378 C CA . THR A 1 175 ? 2.478 1.737 -18.410 1.00 91.06 175 THR A CA 1
ATOM 1379 C C . THR A 1 175 ? 3.684 1.016 -17.812 1.00 91.06 175 THR A C 1
ATOM 1381 O O . THR A 1 175 ? 4.811 1.246 -18.246 1.00 91.06 175 THR A O 1
ATOM 1384 N N . TYR A 1 176 ? 3.452 0.110 -16.859 1.00 92.25 176 TYR A N 1
ATOM 1385 C CA . TYR A 1 176 ? 4.508 -0.694 -16.251 1.00 92.25 176 TYR A CA 1
ATOM 1386 C C . TYR A 1 176 ? 5.208 -1.598 -17.272 1.00 92.25 176 TYR A C 1
ATOM 1388 O O . TYR A 1 176 ? 6.428 -1.572 -17.367 1.00 92.25 176 TYR A O 1
ATOM 1396 N N . LYS A 1 177 ? 4.439 -2.341 -18.074 1.00 92.25 177 LYS A N 1
ATOM 1397 C CA . LYS A 1 177 ? 4.940 -3.251 -19.108 1.00 92.25 177 LYS A CA 1
ATOM 1398 C C . LYS A 1 177 ? 5.816 -2.522 -20.121 1.00 92.25 177 LYS A C 1
ATOM 1400 O O . LYS A 1 177 ? 6.922 -2.957 -20.408 1.00 92.25 177 LYS A O 1
ATOM 1405 N N . ARG A 1 178 ? 5.359 -1.369 -20.622 1.00 91.44 178 ARG A N 1
ATOM 1406 C CA . ARG A 1 178 ? 6.165 -0.538 -21.530 1.00 91.44 178 ARG A CA 1
ATOM 1407 C C . ARG A 1 178 ? 7.467 -0.089 -20.884 1.00 91.44 178 ARG A C 1
ATOM 1409 O O . ARG A 1 178 ? 8.479 -0.038 -21.568 1.00 91.44 178 ARG A O 1
ATOM 1416 N N . ALA A 1 179 ? 7.444 0.232 -19.594 1.00 91.12 179 ALA A N 1
ATOM 1417 C CA . ALA A 1 179 ? 8.648 0.612 -18.876 1.00 91.12 179 ALA A CA 1
ATOM 1418 C C . ALA A 1 179 ? 9.620 -0.564 -18.705 1.00 91.12 179 ALA A C 1
ATOM 1420 O O . ALA A 1 179 ? 10.807 -0.390 -18.966 1.00 91.12 179 ALA A O 1
ATOM 1421 N N . SER A 1 180 ? 9.134 -1.746 -18.318 1.00 91.00 180 SER A N 1
ATOM 1422 C CA . SER A 1 180 ? 9.976 -2.923 -18.070 1.00 91.00 180 SER A CA 1
ATOM 1423 C C . SER A 1 180 ? 10.514 -3.590 -19.337 1.00 91.00 180 SER A C 1
ATOM 1425 O O . SER A 1 180 ? 11.612 -4.130 -19.304 1.00 91.00 180 SER A O 1
ATOM 1427 N N . GLU A 1 181 ? 9.791 -3.528 -20.457 1.00 86.62 181 GLU A N 1
ATOM 1428 C CA . GLU A 1 181 ? 10.228 -4.095 -21.747 1.00 86.62 181 GLU A CA 1
ATOM 1429 C C . GLU A 1 181 ? 11.092 -3.132 -22.576 1.00 86.62 181 GLU A C 1
ATOM 1431 O O . GLU A 1 181 ? 11.652 -3.507 -23.605 1.00 86.62 181 GLU A O 1
ATOM 1436 N N . SER A 1 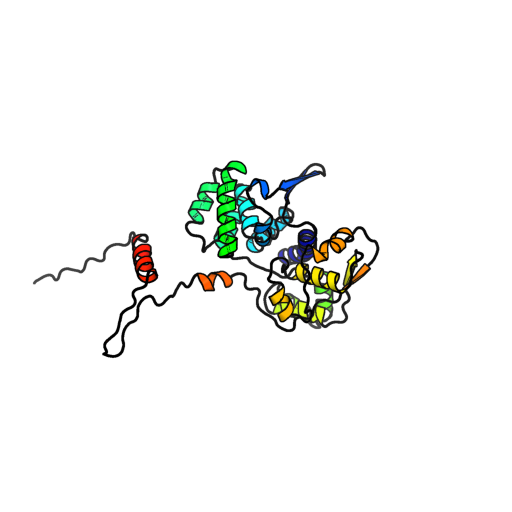182 ? 11.180 -1.870 -22.163 1.00 79.69 182 SER A N 1
ATOM 1437 C CA . SER A 1 182 ? 11.993 -0.872 -22.851 1.00 79.69 182 SER A CA 1
ATOM 1438 C C . SER A 1 182 ? 13.453 -0.892 -22.403 1.00 79.69 182 SER A C 1
ATOM 1440 O O . SER A 1 182 ? 13.810 -1.435 -21.364 1.00 79.69 182 SER A O 1
ATOM 1442 N N . THR A 1 183 ? 14.306 -0.175 -23.134 1.00 71.12 183 THR A N 1
ATOM 1443 C CA . THR A 1 183 ? 15.691 0.098 -22.724 1.00 71.12 183 THR A CA 1
ATOM 1444 C C . THR A 1 183 ? 15.801 1.160 -21.619 1.00 71.12 183 THR A C 1
ATOM 1446 O O . THR A 1 183 ? 16.902 1.663 -21.372 1.00 71.12 183 THR A O 1
ATOM 1449 N N . ILE A 1 184 ? 14.694 1.555 -20.967 1.00 76.81 184 ILE A N 1
ATOM 1450 C CA . ILE A 1 184 ? 14.740 2.549 -19.892 1.00 76.81 184 ILE A CA 1
ATOM 1451 C C . ILE A 1 184 ? 15.477 1.946 -18.695 1.00 76.81 184 ILE A C 1
ATOM 1453 O O . ILE A 1 184 ? 14.974 1.076 -17.989 1.00 76.81 184 ILE A O 1
ATOM 1457 N N . LYS A 1 185 ? 16.674 2.473 -18.438 1.00 76.19 185 LYS A N 1
ATOM 1458 C CA . LYS A 1 185 ? 17.452 2.173 -17.239 1.00 76.19 185 LYS A CA 1
ATOM 1459 C C . LYS A 1 185 ? 17.128 3.198 -16.165 1.00 76.19 185 LYS A C 1
ATOM 1461 O O . LYS A 1 185 ? 17.169 4.402 -16.422 1.00 76.19 185 LYS A O 1
ATOM 1466 N N . TYR A 1 186 ? 16.845 2.725 -14.958 1.00 76.56 186 TYR A N 1
ATOM 1467 C CA . TYR A 1 186 ? 16.672 3.594 -13.799 1.00 76.56 186 TYR A CA 1
ATOM 1468 C C . TYR A 1 186 ? 17.863 3.452 -12.872 1.00 76.56 186 TYR A C 1
ATOM 1470 O O . TYR A 1 186 ? 18.470 2.387 -12.770 1.00 76.56 186 TYR A O 1
ATOM 1478 N N . THR A 1 187 ? 18.181 4.532 -12.176 1.00 79.50 187 THR A N 1
ATOM 1479 C CA . THR A 1 187 ? 19.203 4.527 -11.142 1.00 79.50 187 THR A CA 1
ATOM 1480 C C . THR A 1 187 ? 18.582 4.875 -9.803 1.00 79.50 187 THR A C 1
ATOM 1482 O O . THR A 1 187 ? 17.703 5.733 -9.703 1.00 79.50 187 THR A O 1
ATOM 1485 N N . ILE A 1 188 ? 19.040 4.188 -8.762 1.00 77.56 188 ILE A N 1
ATOM 1486 C CA . ILE A 1 188 ? 18.755 4.544 -7.373 1.00 77.56 188 ILE A CA 1
ATOM 1487 C C . ILE A 1 188 ? 20.081 4.865 -6.700 1.00 77.56 188 ILE A C 1
ATOM 1489 O O . ILE A 1 188 ? 21.063 4.147 -6.889 1.00 77.56 188 ILE A O 1
ATOM 1493 N N . CYS A 1 189 ? 20.104 5.930 -5.901 1.00 77.06 189 CYS A N 1
ATOM 1494 C CA . CYS A 1 189 ? 21.253 6.225 -5.054 1.00 77.06 189 CYS A CA 1
ATOM 1495 C C . CYS A 1 189 ? 21.331 5.186 -3.937 1.00 77.06 189 CYS A C 1
ATOM 1497 O O . CYS A 1 189 ? 20.409 5.073 -3.121 1.00 77.06 189 CYS A O 1
ATOM 1499 N N . GLY A 1 190 ? 22.428 4.448 -3.899 1.00 78.44 190 GLY A N 1
ATOM 1500 C CA . GLY A 1 190 ? 22.651 3.371 -2.951 1.00 78.44 190 GLY A CA 1
ATOM 1501 C C . GLY A 1 190 ? 23.624 2.355 -3.515 1.00 78.44 190 GLY A C 1
ATOM 1502 O O . GLY A 1 190 ? 23.764 2.222 -4.731 1.00 78.44 190 GLY A O 1
ATOM 1503 N N . ASP A 1 191 ? 24.288 1.651 -2.612 1.00 81.31 191 ASP A N 1
ATOM 1504 C CA . ASP A 1 191 ? 25.180 0.550 -2.949 1.00 81.31 191 ASP A CA 1
ATOM 1505 C C . ASP A 1 191 ? 24.377 -0.748 -2.836 1.00 81.31 191 ASP A C 1
ATOM 1507 O O . ASP A 1 191 ? 24.267 -1.352 -1.768 1.00 81.31 191 ASP A O 1
ATOM 1511 N N . MET A 1 192 ? 23.655 -1.077 -3.908 1.00 85.56 192 MET A N 1
ATOM 1512 C CA . MET A 1 192 ? 22.701 -2.178 -3.932 1.00 85.56 192 MET A CA 1
ATOM 1513 C C . MET A 1 192 ? 22.974 -3.079 -5.127 1.00 85.56 192 MET A C 1
ATOM 1515 O O . MET A 1 192 ? 23.157 -2.623 -6.254 1.00 85.56 192 MET A O 1
ATOM 1519 N N . GLU A 1 193 ? 22.905 -4.384 -4.894 1.00 88.19 193 GLU A N 1
ATOM 1520 C CA . GLU A 1 193 ? 22.857 -5.347 -5.986 1.00 88.19 193 GLU A CA 1
ATOM 1521 C C . GLU A 1 193 ? 21.650 -5.059 -6.884 1.00 88.19 193 GLU A C 1
ATOM 1523 O O . GLU A 1 193 ? 20.549 -4.749 -6.411 1.00 88.19 193 GLU A O 1
ATOM 1528 N N . ARG A 1 194 ? 21.861 -5.196 -8.194 1.00 87.19 194 ARG A N 1
ATOM 1529 C CA . ARG A 1 194 ? 20.862 -4.905 -9.228 1.00 87.19 194 ARG A CA 1
ATOM 1530 C C . ARG A 1 194 ? 19.522 -5.596 -8.967 1.00 87.19 194 ARG A C 1
ATOM 1532 O O . ARG A 1 194 ? 18.481 -4.962 -9.127 1.00 87.19 194 ARG A O 1
ATOM 1539 N N . ASP A 1 195 ? 19.534 -6.862 -8.557 1.00 89.69 195 ASP A N 1
ATOM 1540 C CA . ASP A 1 195 ? 18.309 -7.628 -8.299 1.00 89.69 195 ASP A CA 1
ATOM 1541 C C . ASP A 1 195 ? 17.508 -7.043 -7.120 1.00 89.69 195 ASP A C 1
ATOM 1543 O O . ASP A 1 195 ? 16.335 -6.691 -7.258 1.00 89.69 195 ASP A O 1
ATOM 1547 N N . LYS A 1 196 ? 18.173 -6.778 -5.988 1.00 91.12 196 LYS A N 1
ATOM 1548 C CA . LYS A 1 196 ? 17.554 -6.143 -4.810 1.00 91.12 196 LYS A CA 1
ATOM 1549 C C . LYS A 1 196 ? 16.995 -4.756 -5.128 1.00 91.12 196 LYS A C 1
ATOM 1551 O O . LYS A 1 196 ? 15.871 -4.439 -4.738 1.00 91.12 196 LYS A O 1
ATOM 1556 N N . ALA A 1 197 ? 17.742 -3.940 -5.874 1.00 89.88 197 ALA A N 1
ATOM 1557 C CA . ALA A 1 197 ? 17.290 -2.624 -6.329 1.00 89.88 197 ALA A CA 1
ATOM 1558 C C . ALA A 1 197 ? 16.011 -2.720 -7.188 1.00 89.88 197 ALA A C 1
ATOM 1560 O O . ALA A 1 197 ? 15.078 -1.927 -7.027 1.00 89.88 197 ALA A O 1
ATOM 1561 N N . SER A 1 198 ? 15.945 -3.728 -8.057 1.00 91.44 198 SER A N 1
ATOM 1562 C CA . SER A 1 198 ? 14.812 -3.986 -8.951 1.00 91.44 198 SER A CA 1
ATOM 1563 C C . SER A 1 198 ? 13.559 -4.424 -8.184 1.00 91.44 198 SER A C 1
ATOM 1565 O O . SER A 1 198 ? 12.468 -3.900 -8.428 1.00 91.44 198 SER A O 1
ATOM 1567 N N . GLN A 1 199 ? 13.709 -5.297 -7.184 1.00 93.06 199 GLN A N 1
ATOM 1568 C CA . GLN A 1 199 ? 12.609 -5.714 -6.305 1.00 93.06 199 GLN A CA 1
ATOM 1569 C C . GLN A 1 199 ? 12.112 -4.567 -5.412 1.00 93.06 199 GLN A C 1
ATOM 1571 O O . GLN A 1 199 ? 10.903 -4.370 -5.273 1.00 93.06 199 GLN A O 1
ATOM 1576 N N . ILE A 1 200 ? 13.014 -3.736 -4.872 1.00 91.75 200 ILE A N 1
ATOM 1577 C CA . ILE A 1 200 ? 12.649 -2.523 -4.114 1.00 91.75 200 ILE A CA 1
ATOM 1578 C C . ILE A 1 200 ? 11.813 -1.573 -4.978 1.00 91.75 200 ILE A C 1
ATOM 1580 O O . ILE A 1 200 ? 10.795 -1.047 -4.510 1.00 91.75 200 ILE A O 1
ATOM 1584 N N . ALA A 1 201 ? 12.210 -1.359 -6.236 1.00 91.69 201 ALA A N 1
ATOM 1585 C CA . ALA A 1 201 ? 11.454 -0.536 -7.175 1.00 91.69 201 ALA A CA 1
ATOM 1586 C C . ALA A 1 201 ? 10.069 -1.137 -7.455 1.00 91.69 201 ALA A C 1
ATOM 1588 O O . ALA A 1 201 ? 9.073 -0.414 -7.409 1.00 91.69 201 ALA A O 1
ATOM 1589 N N . PHE A 1 202 ? 9.978 -2.454 -7.662 1.00 93.56 202 PHE A N 1
ATOM 1590 C CA . PHE A 1 202 ? 8.702 -3.145 -7.860 1.00 93.56 202 PHE A CA 1
ATOM 1591 C C . PHE A 1 202 ? 7.763 -2.975 -6.661 1.00 93.56 202 PHE A C 1
ATOM 1593 O O . PHE A 1 202 ? 6.633 -2.507 -6.821 1.00 93.56 202 PHE A O 1
ATOM 1600 N N . HIS A 1 203 ? 8.239 -3.272 -5.450 1.00 93.56 203 HIS A N 1
ATOM 1601 C CA . HIS A 1 203 ? 7.462 -3.090 -4.225 1.00 93.56 203 HIS A CA 1
ATOM 1602 C C . HIS A 1 203 ? 7.037 -1.634 -4.022 1.00 93.56 203 HIS A C 1
ATOM 1604 O O . HIS A 1 203 ? 5.918 -1.371 -3.584 1.00 93.56 203 HIS A O 1
ATOM 1610 N N . SER A 1 204 ? 7.897 -0.679 -4.378 1.00 92.00 204 SER A N 1
ATOM 1611 C CA . SER A 1 204 ? 7.588 0.751 -4.297 1.00 92.00 204 SER A CA 1
ATOM 1612 C C . SER A 1 204 ? 6.559 1.190 -5.342 1.00 92.00 204 SER A C 1
ATOM 1614 O O . SER A 1 204 ? 5.745 2.066 -5.066 1.00 92.00 204 SER A O 1
ATOM 1616 N N . ILE A 1 205 ? 6.533 0.581 -6.529 1.00 92.38 205 ILE A N 1
ATOM 1617 C CA . ILE A 1 205 ? 5.512 0.880 -7.539 1.00 92.38 205 ILE A CA 1
ATOM 1618 C C . ILE A 1 205 ? 4.176 0.280 -7.114 1.00 92.38 205 ILE A C 1
ATOM 1620 O O . ILE A 1 205 ? 3.191 1.010 -7.027 1.00 92.38 205 ILE A O 1
ATOM 1624 N N . PHE A 1 206 ? 4.126 -1.014 -6.807 1.00 91.50 206 PHE A N 1
ATOM 1625 C CA . PHE A 1 206 ? 2.861 -1.728 -6.607 1.00 91.50 206 PHE A CA 1
ATOM 1626 C C . PHE A 1 206 ? 2.334 -1.717 -5.166 1.00 91.50 206 PHE A C 1
ATOM 1628 O O . PHE A 1 206 ? 1.143 -1.934 -4.968 1.00 91.50 206 PHE A O 1
ATOM 1635 N N . GLY A 1 207 ? 3.173 -1.443 -4.163 1.00 89.38 207 GLY A N 1
ATOM 1636 C CA . GLY A 1 207 ? 2.790 -1.570 -2.749 1.00 89.38 207 GLY A CA 1
ATOM 1637 C C . GLY A 1 207 ? 2.751 -3.019 -2.255 1.00 89.38 207 GLY A C 1
ATOM 1638 O O . GLY A 1 207 ? 2.016 -3.334 -1.326 1.00 89.38 207 GLY A O 1
ATOM 1639 N N . THR A 1 208 ? 3.532 -3.912 -2.868 1.00 91.00 208 THR A N 1
ATOM 1640 C CA . THR A 1 208 ? 3.491 -5.368 -2.621 1.00 91.00 208 THR A CA 1
ATOM 1641 C C . THR A 1 208 ? 4.408 -5.838 -1.494 1.00 91.00 208 THR A C 1
ATOM 1643 O O . THR A 1 208 ? 4.635 -7.028 -1.345 1.00 91.00 208 THR A O 1
ATOM 1646 N N . TYR A 1 209 ? 4.947 -4.940 -0.668 1.00 85.38 209 TYR A N 1
ATOM 1647 C CA . TYR A 1 209 ? 5.820 -5.320 0.457 1.00 85.38 209 TYR A CA 1
ATOM 1648 C C . TYR A 1 209 ? 5.095 -6.072 1.592 1.00 85.38 209 TYR A C 1
ATOM 1650 O O . TYR A 1 209 ? 5.718 -6.470 2.571 1.00 85.38 209 TYR A O 1
ATOM 1658 N N . LYS A 1 210 ? 3.772 -6.204 1.476 1.00 86.69 210 LYS A N 1
ATOM 1659 C CA . LYS A 1 210 ? 2.867 -6.954 2.355 1.00 86.69 210 LYS A CA 1
ATOM 1660 C C . LYS A 1 210 ? 2.138 -8.090 1.623 1.00 86.69 210 LYS A C 1
ATOM 1662 O O . LYS A 1 210 ? 1.236 -8.687 2.193 1.00 86.69 210 LYS A O 1
ATOM 1667 N N . GLU A 1 211 ? 2.455 -8.286 0.344 1.00 86.50 211 GLU A N 1
ATOM 1668 C CA . GLU A 1 211 ? 1.867 -9.331 -0.490 1.00 86.50 211 GLU A CA 1
ATOM 1669 C C . GLU A 1 211 ? 2.588 -10.657 -0.247 1.00 86.50 211 GLU A C 1
ATOM 1671 O O . GLU A 1 211 ? 3.733 -10.680 0.217 1.00 86.50 211 GLU A O 1
ATOM 1676 N N . ASP A 1 212 ? 1.938 -11.754 -0.612 1.00 86.44 212 ASP A N 1
ATOM 1677 C CA . ASP A 1 212 ? 2.598 -13.049 -0.697 1.00 86.44 212 ASP A CA 1
ATOM 1678 C C . ASP A 1 212 ? 3.690 -13.032 -1.786 1.00 86.44 212 ASP A C 1
ATOM 1680 O O . ASP A 1 212 ? 3.429 -12.894 -2.987 1.00 86.44 212 ASP A O 1
ATOM 1684 N N . LEU A 1 213 ? 4.944 -13.194 -1.360 1.00 87.56 213 LEU A N 1
ATOM 1685 C CA . LEU A 1 213 ? 6.108 -13.217 -2.244 1.00 87.56 213 LEU A CA 1
ATOM 1686 C C . LEU A 1 213 ? 6.062 -14.373 -3.258 1.00 87.56 213 LEU A C 1
ATOM 1688 O O . LEU A 1 213 ? 6.619 -14.247 -4.351 1.00 87.56 213 LEU A O 1
ATOM 1692 N N . SER A 1 214 ? 5.374 -15.474 -2.943 1.00 86.94 214 SER A N 1
ATOM 1693 C CA . SER A 1 214 ? 5.193 -16.596 -3.869 1.00 86.94 214 SER A CA 1
ATOM 1694 C C . SER A 1 214 ? 4.322 -16.214 -5.069 1.00 86.94 214 SER A C 1
ATOM 1696 O O . SER A 1 214 ? 4.616 -16.620 -6.195 1.00 86.94 214 SER A O 1
ATOM 1698 N N . ILE A 1 215 ? 3.321 -15.348 -4.873 1.00 88.38 215 ILE A N 1
ATOM 1699 C CA . ILE A 1 215 ? 2.514 -14.795 -5.968 1.00 88.38 215 ILE A CA 1
ATOM 1700 C C . ILE A 1 215 ? 3.403 -13.939 -6.870 1.00 88.38 215 ILE A C 1
ATOM 1702 O O . ILE A 1 215 ? 3.348 -14.064 -8.094 1.00 88.38 215 ILE A O 1
ATOM 1706 N N . LEU A 1 216 ? 4.272 -13.111 -6.284 1.00 90.31 216 LEU A N 1
ATOM 1707 C CA . LEU A 1 216 ? 5.208 -12.287 -7.054 1.00 90.31 216 LEU A CA 1
ATOM 1708 C C . LEU A 1 216 ? 6.174 -13.147 -7.884 1.00 90.31 216 LEU A C 1
ATOM 1710 O O . LEU A 1 216 ? 6.446 -12.822 -9.044 1.00 90.31 216 LEU A O 1
ATOM 1714 N N . ALA A 1 217 ? 6.635 -14.273 -7.332 1.00 89.94 217 ALA A N 1
ATOM 1715 C CA . ALA A 1 217 ? 7.502 -15.228 -8.024 1.00 89.94 217 ALA A CA 1
ATOM 1716 C C . ALA A 1 217 ? 6.827 -15.924 -9.222 1.00 89.94 217 ALA A C 1
ATOM 1718 O O . ALA A 1 217 ? 7.488 -16.331 -10.184 1.00 89.94 217 ALA A O 1
ATOM 1719 N N . GLN A 1 218 ? 5.502 -16.069 -9.167 1.00 89.44 218 GLN A N 1
ATOM 1720 C CA . GLN A 1 218 ? 4.702 -16.664 -10.236 1.00 89.44 218 GLN A CA 1
ATOM 1721 C C . GLN A 1 218 ? 4.387 -15.664 -11.353 1.00 89.44 218 GLN A C 1
ATOM 1723 O O . GLN A 1 218 ? 4.453 -16.016 -12.532 1.00 89.44 218 GLN A O 1
ATOM 1728 N N . ILE A 1 219 ? 4.039 -14.421 -11.002 1.00 89.62 219 ILE A N 1
ATOM 1729 C CA . ILE A 1 219 ? 3.565 -13.425 -11.978 1.00 89.62 219 ILE A CA 1
ATOM 1730 C C . ILE A 1 219 ? 4.689 -12.628 -12.641 1.00 89.62 219 ILE A C 1
ATOM 1732 O O . ILE A 1 219 ? 4.424 -11.908 -13.604 1.00 89.62 219 ILE A O 1
ATOM 1736 N N . THR A 1 220 ? 5.925 -12.735 -12.152 1.00 93.12 220 THR A N 1
ATOM 1737 C CA . THR A 1 220 ? 7.096 -12.049 -12.715 1.00 93.12 220 THR A CA 1
ATOM 1738 C C . THR A 1 220 ? 8.138 -13.029 -13.254 1.00 93.12 220 THR A C 1
ATOM 1740 O O . THR A 1 220 ? 8.042 -14.241 -13.068 1.00 93.12 220 THR A O 1
ATOM 1743 N N . ASN A 1 221 ? 9.149 -12.502 -13.942 1.00 93.25 221 ASN A N 1
ATOM 1744 C CA . ASN A 1 221 ? 10.333 -13.251 -14.356 1.00 93.25 221 ASN A CA 1
ATOM 1745 C C . ASN A 1 221 ? 11.330 -13.509 -13.206 1.00 93.25 221 ASN A C 1
ATOM 1747 O O . ASN A 1 221 ? 12.310 -14.223 -13.410 1.00 93.25 221 ASN A O 1
ATOM 1751 N N . ILE A 1 222 ? 11.095 -12.953 -12.013 1.00 92.56 222 ILE A N 1
ATOM 1752 C CA . ILE A 1 222 ? 11.928 -13.166 -10.826 1.00 92.56 222 ILE A CA 1
ATOM 1753 C C . ILE A 1 222 ? 11.392 -14.359 -10.045 1.00 92.56 222 ILE A C 1
ATOM 1755 O O . ILE A 1 222 ? 10.227 -14.378 -9.666 1.00 92.56 222 ILE A O 1
ATOM 1759 N N . ARG A 1 223 ? 12.253 -15.344 -9.767 1.00 92.00 223 ARG A N 1
ATOM 1760 C CA . ARG A 1 223 ? 11.886 -16.553 -9.007 1.00 92.00 223 ARG A CA 1
ATOM 1761 C C . ARG A 1 223 ? 12.053 -16.407 -7.502 1.00 92.00 223 ARG A C 1
ATOM 1763 O O . ARG A 1 223 ? 11.292 -17.010 -6.755 1.00 92.00 223 ARG A O 1
ATOM 1770 N N . THR A 1 224 ? 13.009 -15.592 -7.069 1.00 94.12 224 THR A N 1
ATOM 1771 C CA . THR A 1 224 ? 13.329 -15.414 -5.653 1.00 94.12 224 THR A CA 1
ATOM 1772 C C . THR A 1 224 ? 13.066 -13.977 -5.251 1.00 94.12 224 THR A C 1
ATOM 1774 O O . THR A 1 224 ? 13.738 -13.066 -5.725 1.00 94.12 224 THR A O 1
ATOM 1777 N N . TRP A 1 225 ? 12.099 -13.788 -4.361 1.00 93.00 225 TRP A N 1
ATOM 1778 C CA . TRP A 1 225 ? 11.770 -12.486 -3.794 1.00 93.00 225 TRP A CA 1
ATOM 1779 C C . TRP A 1 225 ? 12.322 -12.370 -2.380 1.00 93.00 225 TRP A C 1
ATOM 1781 O O . TRP A 1 225 ? 12.161 -13.284 -1.570 1.00 93.00 225 TRP A O 1
ATOM 1791 N N . TYR A 1 226 ? 12.972 -11.248 -2.086 1.00 93.44 226 TYR A N 1
ATOM 1792 C CA . TYR A 1 226 ? 13.616 -11.025 -0.799 1.00 93.44 226 TYR A CA 1
ATOM 1793 C C . TYR A 1 226 ? 12.640 -10.495 0.246 1.00 93.44 226 TYR A C 1
ATOM 1795 O O . TYR A 1 226 ? 11.866 -9.565 0.007 1.00 93.44 226 TYR A O 1
ATOM 1803 N N . THR A 1 227 ? 12.745 -11.027 1.459 1.00 90.00 227 THR A N 1
ATOM 1804 C CA . THR A 1 227 ? 12.091 -10.443 2.625 1.00 90.00 227 THR A CA 1
ATOM 1805 C C . THR A 1 227 ? 12.742 -9.109 2.989 1.00 90.00 227 THR A C 1
ATOM 1807 O O . THR A 1 227 ? 13.885 -8.805 2.636 1.00 90.00 227 THR A O 1
ATOM 1810 N N . ARG A 1 228 ? 12.027 -8.298 3.773 1.00 84.38 228 ARG A N 1
ATOM 1811 C CA . ARG A 1 228 ? 12.560 -7.032 4.292 1.00 84.38 228 ARG A CA 1
ATOM 1812 C C . ARG A 1 228 ? 13.886 -7.214 5.040 1.00 84.38 228 ARG A C 1
ATOM 1814 O O . ARG A 1 228 ? 14.766 -6.366 4.923 1.00 84.38 228 ARG A O 1
ATOM 1821 N N . GLU A 1 229 ? 14.009 -8.289 5.812 1.00 86.19 229 GLU A N 1
ATOM 1822 C CA . GLU A 1 229 ? 15.221 -8.613 6.567 1.00 86.19 229 GLU A CA 1
ATOM 1823 C C . GLU A 1 229 ? 16.406 -8.869 5.629 1.00 86.19 229 GLU A C 1
ATOM 1825 O O . GLU A 1 229 ? 17.470 -8.274 5.800 1.00 86.19 229 GLU A O 1
ATOM 1830 N N . GLN A 1 230 ? 16.186 -9.646 4.566 1.00 89.56 230 GLN A N 1
ATOM 1831 C CA . GLN A 1 230 ? 17.195 -9.937 3.542 1.00 89.56 230 GLN A CA 1
ATOM 1832 C C . GLN A 1 230 ? 17.622 -8.686 2.752 1.00 89.56 230 GLN A C 1
ATOM 1834 O O . GLN A 1 230 ? 18.768 -8.584 2.312 1.00 89.56 230 GLN A O 1
ATOM 1839 N N . LEU A 1 231 ? 16.732 -7.698 2.609 1.00 88.12 231 LEU A N 1
ATOM 1840 C CA . LEU A 1 231 ? 17.035 -6.391 2.012 1.00 88.12 231 LEU A CA 1
ATOM 1841 C C . LEU A 1 231 ? 17.743 -5.419 2.981 1.00 88.12 231 LEU A C 1
ATOM 1843 O O . LEU A 1 231 ? 18.160 -4.335 2.566 1.00 88.12 231 LEU A O 1
ATOM 1847 N N . GLY A 1 232 ? 17.891 -5.763 4.265 1.00 78.19 232 GLY A N 1
ATOM 1848 C CA . GLY A 1 232 ? 18.219 -4.827 5.348 1.00 78.19 232 GLY A CA 1
ATOM 1849 C C . GLY A 1 232 ? 19.473 -3.967 5.134 1.00 78.19 232 GLY A C 1
ATOM 1850 O O . GLY A 1 232 ? 19.463 -2.772 5.437 1.00 78.19 232 GLY A O 1
ATOM 1851 N N . GLY A 1 233 ? 20.548 -4.530 4.572 1.00 76.00 233 GLY A N 1
ATOM 1852 C CA . GLY A 1 233 ? 21.771 -3.779 4.249 1.00 76.00 233 GLY A CA 1
ATOM 1853 C C . GLY A 1 233 ? 21.552 -2.677 3.205 1.00 76.00 233 GLY A C 1
ATOM 1854 O O . GLY A 1 233 ? 22.048 -1.560 3.364 1.00 76.00 233 GLY A O 1
ATOM 1855 N N . CYS A 1 234 ? 20.727 -2.946 2.190 1.00 81.62 234 CYS A N 1
ATOM 1856 C CA . CYS A 1 234 ? 20.473 -2.035 1.074 1.00 81.62 234 CYS A CA 1
ATOM 1857 C C . CYS A 1 234 ? 19.809 -0.732 1.535 1.00 81.62 234 CYS A C 1
ATOM 1859 O O . CYS A 1 234 ? 20.194 0.355 1.105 1.00 81.62 234 CYS A O 1
ATOM 1861 N N . PHE A 1 235 ? 18.876 -0.822 2.484 1.00 79.75 235 PHE A N 1
ATOM 1862 C CA . PHE A 1 235 ? 18.149 0.325 3.033 1.00 79.75 235 PHE A CA 1
ATOM 1863 C C . PHE A 1 235 ? 19.019 1.307 3.830 1.00 79.75 235 PHE A C 1
ATOM 1865 O O . PHE A 1 235 ? 18.651 2.479 3.951 1.00 79.75 235 PHE A O 1
ATOM 1872 N N . ARG A 1 236 ? 20.171 0.862 4.353 1.00 73.50 236 ARG A N 1
ATOM 1873 C CA . ARG A 1 236 ? 21.149 1.730 5.035 1.00 73.50 236 ARG A CA 1
ATOM 1874 C C . ARG A 1 236 ? 22.000 2.538 4.055 1.00 73.50 236 ARG A C 1
ATOM 1876 O O . ARG A 1 236 ? 22.377 3.663 4.370 1.00 73.50 236 ARG A O 1
ATOM 1883 N N . SER A 1 237 ? 22.259 1.982 2.871 1.00 67.19 237 SER A N 1
ATOM 1884 C CA . SER A 1 237 ? 23.053 2.622 1.810 1.00 67.19 237 SER A CA 1
ATOM 1885 C C . SER A 1 237 ? 22.270 3.667 0.998 1.00 67.19 237 SER A C 1
ATOM 1887 O O . SER A 1 237 ? 22.858 4.505 0.310 1.00 67.19 237 SER A O 1
ATOM 1889 N N . GLN A 1 238 ? 20.934 3.618 1.055 1.00 68.06 238 GLN A N 1
ATOM 1890 C CA . GLN A 1 238 ? 20.069 4.455 0.232 1.00 68.06 238 GLN A CA 1
ATOM 1891 C C . GLN A 1 238 ? 20.176 5.933 0.631 1.00 68.06 238 GLN A C 1
ATOM 1893 O O . GLN A 1 238 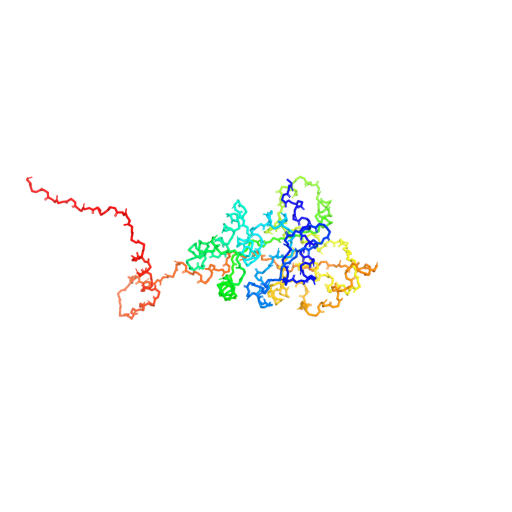? 19.824 6.313 1.747 1.00 68.06 238 GLN A O 1
ATOM 1898 N N . GLY A 1 239 ? 20.639 6.774 -0.298 1.00 65.31 239 GLY A N 1
ATOM 1899 C CA . GLY A 1 239 ? 20.824 8.216 -0.083 1.00 65.31 239 GLY A CA 1
ATOM 1900 C C . GLY A 1 239 ? 22.039 8.606 0.772 1.00 65.31 239 GLY A C 1
ATOM 1901 O O . GLY A 1 239 ? 22.301 9.796 0.923 1.00 65.31 239 GLY A O 1
ATOM 1902 N N . THR A 1 240 ? 22.783 7.635 1.306 1.00 69.75 240 THR A N 1
ATOM 1903 C CA . THR A 1 240 ? 24.052 7.845 2.027 1.00 69.75 240 THR A CA 1
ATOM 1904 C C . THR A 1 240 ? 25.260 7.533 1.144 1.00 69.75 240 THR A C 1
ATOM 1906 O O . THR A 1 240 ? 26.301 8.172 1.280 1.00 69.75 240 THR A O 1
ATOM 1909 N N . SER A 1 241 ? 25.114 6.602 0.196 1.00 72.19 241 SER A N 1
ATOM 1910 C CA . SER A 1 241 ? 26.115 6.333 -0.837 1.00 72.19 241 SER A CA 1
ATOM 1911 C C . SER A 1 241 ? 25.971 7.287 -2.027 1.00 72.19 241 SER A C 1
ATOM 1913 O O . SER A 1 241 ? 24.859 7.601 -2.459 1.00 72.19 241 SER A O 1
ATOM 1915 N N . LYS A 1 242 ? 27.110 7.712 -2.589 1.00 74.44 242 LYS A N 1
ATOM 1916 C CA . LYS A 1 242 ? 27.175 8.427 -3.877 1.00 74.44 242 LYS A CA 1
ATOM 1917 C C . LYS A 1 242 ? 27.089 7.475 -5.081 1.00 74.44 242 LYS A C 1
ATOM 1919 O O . LYS A 1 242 ? 26.963 7.948 -6.207 1.00 74.44 242 LYS A O 1
ATOM 1924 N N . ASN A 1 243 ? 27.144 6.160 -4.854 1.00 79.25 243 ASN A N 1
ATOM 1925 C CA . ASN A 1 243 ? 27.056 5.162 -5.916 1.00 79.25 243 ASN A CA 1
ATOM 1926 C C . ASN A 1 243 ? 25.635 5.102 -6.490 1.00 79.25 243 ASN A C 1
ATOM 1928 O O . ASN A 1 243 ? 24.636 5.235 -5.773 1.00 79.25 243 ASN A O 1
ATOM 1932 N N . LEU A 1 244 ? 25.561 4.883 -7.803 1.00 78.25 244 LEU A N 1
ATOM 1933 C CA . LEU A 1 244 ? 24.315 4.706 -8.536 1.00 78.25 244 LEU A CA 1
ATOM 1934 C C . LEU A 1 244 ? 24.152 3.234 -8.900 1.00 78.25 244 LEU A C 1
ATOM 1936 O O . LEU A 1 244 ? 24.921 2.694 -9.693 1.00 78.25 244 LEU A O 1
ATOM 1940 N N . SER A 1 245 ? 23.114 2.608 -8.361 1.00 79.62 245 SER A N 1
ATOM 1941 C CA . SER A 1 245 ? 22.734 1.247 -8.733 1.00 79.62 245 SER A CA 1
ATOM 1942 C C . SER A 1 245 ? 21.791 1.290 -9.933 1.00 79.62 245 SER A C 1
ATOM 1944 O O . SER A 1 245 ? 20.730 1.913 -9.855 1.00 79.62 245 SER A O 1
ATOM 1946 N N . ILE A 1 246 ? 22.167 0.642 -11.041 1.00 79.75 246 ILE A N 1
ATOM 1947 C CA . ILE A 1 246 ? 21.311 0.501 -12.228 1.00 79.75 246 ILE A CA 1
ATOM 1948 C C . ILE A 1 246 ? 20.313 -0.629 -11.982 1.00 79.75 246 ILE A C 1
ATOM 1950 O O . ILE A 1 246 ? 20.715 -1.783 -11.826 1.00 79.75 246 ILE A O 1
ATOM 1954 N N . LEU A 1 247 ? 19.023 -0.314 -12.032 1.00 82.88 247 LEU A N 1
ATOM 1955 C CA . LEU A 1 247 ? 17.941 -1.288 -11.920 1.00 82.88 247 LEU A CA 1
ATOM 1956 C C . LEU A 1 247 ? 17.270 -1.533 -13.279 1.00 82.88 247 LEU A C 1
ATOM 1958 O O . LEU A 1 247 ? 17.175 -0.638 -14.127 1.00 82.88 247 LEU A O 1
ATOM 1962 N N . GLU A 1 248 ? 16.774 -2.751 -13.446 1.00 87.25 248 GLU A N 1
ATOM 1963 C CA . GLU A 1 248 ? 15.903 -3.166 -14.544 1.00 87.25 248 GLU A CA 1
ATOM 1964 C C . GLU A 1 248 ? 14.594 -3.625 -13.916 1.00 87.25 248 GLU A C 1
ATOM 1966 O O . GLU A 1 248 ? 14.592 -4.399 -12.965 1.00 87.25 248 GLU A O 1
ATOM 1971 N N . LEU A 1 249 ? 13.464 -3.096 -14.379 1.00 91.56 249 LEU A N 1
ATOM 1972 C CA . LEU A 1 249 ? 12.194 -3.436 -13.748 1.00 91.56 249 LEU A CA 1
ATOM 1973 C C . LEU A 1 249 ? 11.863 -4.914 -13.993 1.00 91.56 249 LEU A C 1
ATOM 1975 O O . LEU A 1 249 ? 11.992 -5.367 -15.133 1.00 91.56 249 LEU A O 1
ATOM 1979 N N . PRO A 1 250 ? 11.387 -5.649 -12.972 1.00 92.94 250 PRO A N 1
ATOM 1980 C CA . PRO A 1 250 ? 10.923 -7.016 -13.171 1.00 92.94 250 PRO A CA 1
ATOM 1981 C C . PRO A 1 250 ? 9.877 -7.090 -14.289 1.00 92.94 250 PRO A C 1
ATOM 1983 O O . PRO A 1 250 ? 8.959 -6.273 -14.370 1.00 92.94 250 PRO A O 1
ATOM 1986 N N . VAL A 1 251 ? 9.991 -8.079 -15.167 1.00 92.81 251 VAL A N 1
ATOM 1987 C CA . VAL A 1 251 ? 9.021 -8.274 -16.247 1.00 92.81 251 VAL A CA 1
ATOM 1988 C C . VAL A 1 251 ? 7.856 -9.082 -15.692 1.00 92.81 251 VAL A C 1
ATOM 1990 O O . VAL A 1 251 ? 8.053 -10.154 -15.126 1.00 92.81 251 VAL A O 1
ATOM 1993 N N . MET A 1 252 ? 6.632 -8.572 -15.837 1.00 90.62 252 MET A N 1
ATOM 1994 C CA . MET A 1 252 ? 5.428 -9.309 -15.453 1.00 90.62 252 MET A CA 1
ATOM 1995 C C . MET A 1 252 ? 5.032 -10.276 -16.570 1.00 90.62 252 MET A C 1
ATOM 1997 O O . MET A 1 252 ? 4.606 -9.841 -17.638 1.00 90.62 252 MET A O 1
ATOM 2001 N N . THR A 1 253 ? 5.126 -11.575 -16.300 1.00 87.81 253 THR A N 1
ATOM 2002 C CA . THR A 1 253 ? 4.652 -12.652 -17.181 1.00 87.81 253 THR A CA 1
ATOM 2003 C C . THR A 1 253 ? 3.128 -12.679 -17.237 1.00 87.81 253 THR A C 1
ATOM 2005 O O . THR A 1 253 ? 2.538 -12.870 -18.297 1.00 87.81 253 THR A O 1
ATOM 2008 N N . TYR A 1 254 ? 2.487 -12.437 -16.091 1.00 84.81 254 TYR A N 1
ATOM 2009 C CA . TYR A 1 254 ? 1.036 -12.439 -15.950 1.00 84.81 254 TYR A CA 1
ATOM 2010 C C . TYR A 1 254 ? 0.566 -11.157 -15.278 1.00 84.81 254 TYR A C 1
ATOM 2012 O O . TYR A 1 254 ? 1.235 -10.603 -14.407 1.00 84.81 254 TYR A O 1
ATOM 2020 N N . TYR A 1 255 ? -0.614 -10.688 -15.674 1.00 83.25 255 TYR A N 1
ATOM 2021 C CA . TYR A 1 255 ? -1.281 -9.564 -15.037 1.00 83.25 255 TYR A CA 1
ATOM 2022 C C . TYR A 1 255 ? -2.529 -10.044 -14.311 1.00 83.25 255 TYR A C 1
ATOM 2024 O O . TYR A 1 255 ? -3.389 -10.692 -14.904 1.00 83.25 255 TYR A O 1
ATOM 2032 N N . SER A 1 256 ? -2.651 -9.649 -13.048 1.00 78.38 256 SER A N 1
ATOM 2033 C CA . SER A 1 256 ? -3.902 -9.722 -12.308 1.00 78.38 256 SER A CA 1
ATOM 2034 C C . SER A 1 256 ? -4.288 -8.331 -11.826 1.00 78.38 256 SER A C 1
ATOM 2036 O O . SER A 1 256 ? -3.440 -7.498 -11.483 1.00 78.38 256 SER A O 1
ATOM 2038 N N . LYS A 1 257 ? -5.591 -8.062 -11.794 1.00 77.81 257 LYS A N 1
ATOM 2039 C CA . LYS A 1 257 ? -6.107 -6.838 -11.187 1.00 77.81 257 LYS A CA 1
ATOM 2040 C C . LYS A 1 257 ? -5.820 -6.887 -9.684 1.00 77.81 257 LYS A C 1
ATOM 2042 O O . LYS A 1 257 ? -6.156 -7.867 -9.031 1.00 77.81 257 LYS A O 1
ATOM 2047 N N . MET A 1 258 ? -5.252 -5.811 -9.134 1.00 75.94 258 MET A N 1
ATOM 2048 C CA . MET A 1 258 ? -4.995 -5.694 -7.691 1.00 75.94 258 MET A CA 1
ATOM 2049 C C . MET A 1 258 ? -6.300 -5.945 -6.907 1.00 75.94 258 MET A C 1
ATOM 2051 O O . MET A 1 258 ? -7.300 -5.253 -7.117 1.00 75.94 258 MET A O 1
ATOM 2055 N N . SER A 1 259 ? -6.300 -6.980 -6.065 1.00 63.25 259 SER A N 1
ATOM 2056 C CA . SER A 1 259 ? -7.482 -7.740 -5.611 1.00 63.25 259 SER A CA 1
ATOM 2057 C C . SER A 1 259 ? -8.226 -7.149 -4.406 1.00 63.25 259 SER A C 1
ATOM 2059 O O . SER A 1 259 ? -9.189 -7.736 -3.911 1.00 63.25 259 SER A O 1
ATOM 2061 N N . CYS A 1 260 ? -7.840 -5.968 -3.939 1.00 59.28 260 CYS A N 1
ATOM 2062 C CA . CYS A 1 260 ? -8.107 -5.517 -2.574 1.00 59.28 260 CYS A CA 1
ATOM 2063 C C . CYS A 1 260 ? -9.562 -5.092 -2.247 1.00 59.28 260 CYS A C 1
ATOM 2065 O O . CYS A 1 260 ? -9.811 -4.557 -1.174 1.00 59.28 260 CYS A O 1
ATOM 2067 N N . ALA A 1 261 ? -10.541 -5.356 -3.121 1.00 48.91 261 ALA A N 1
ATOM 2068 C CA . ALA A 1 261 ? -11.977 -5.282 -2.802 1.00 48.91 261 ALA A CA 1
ATOM 2069 C C . ALA A 1 261 ? -12.689 -6.651 -2.843 1.00 48.91 261 ALA A C 1
ATOM 2071 O O . ALA A 1 261 ? -13.735 -6.807 -2.215 1.00 48.91 261 ALA A O 1
ATOM 2072 N N . ASN A 1 262 ? -12.119 -7.640 -3.545 1.00 49.44 262 ASN A N 1
ATOM 2073 C CA . ASN A 1 262 ? -12.770 -8.923 -3.834 1.00 49.44 262 ASN A CA 1
ATOM 2074 C C . ASN A 1 262 ? -12.326 -10.059 -2.902 1.00 49.44 262 ASN A C 1
ATOM 2076 O O . ASN A 1 262 ? -13.019 -11.067 -2.824 1.00 49.44 262 ASN A O 1
ATOM 2080 N N . GLN A 1 263 ? -11.211 -9.906 -2.176 1.00 53.31 263 GLN A N 1
ATOM 2081 C CA . GLN A 1 263 ? -10.724 -10.949 -1.262 1.00 53.31 263 GLN A CA 1
ATOM 2082 C C . GLN A 1 263 ? -11.690 -11.212 -0.096 1.00 53.31 263 GLN A C 1
ATOM 2084 O O . GLN A 1 263 ? -11.873 -12.361 0.286 1.00 53.31 263 GLN A O 1
ATOM 2089 N N . THR A 1 264 ? -12.390 -10.189 0.410 1.00 51.31 264 THR A N 1
ATOM 2090 C CA . THR A 1 264 ? -13.377 -10.384 1.489 1.00 51.31 264 THR A CA 1
ATOM 2091 C C . THR A 1 264 ? -14.725 -10.898 0.984 1.00 51.31 264 THR A C 1
ATOM 2093 O O . THR A 1 264 ? -15.455 -11.521 1.744 1.00 51.31 264 THR A O 1
ATOM 2096 N N . GLY A 1 265 ? -15.026 -10.709 -0.309 1.00 49.16 265 GLY A N 1
ATOM 2097 C CA . GLY A 1 265 ? -16.226 -11.237 -0.968 1.00 49.16 265 GLY A CA 1
ATOM 2098 C C . GLY A 1 265 ? -16.268 -12.766 -1.052 1.00 49.16 265 GLY A C 1
ATOM 2099 O O . GLY A 1 265 ? -17.350 -13.344 -1.083 1.00 49.16 265 GLY A O 1
ATOM 2100 N N . LEU A 1 266 ? -15.093 -13.407 -1.069 1.00 49.31 266 LEU A N 1
ATOM 2101 C CA . LEU A 1 266 ? -14.944 -14.866 -1.098 1.00 49.31 266 LEU A CA 1
ATOM 2102 C C . LEU A 1 266 ? -15.333 -15.521 0.233 1.00 49.31 266 LEU A C 1
ATOM 2104 O O . LEU A 1 266 ? -15.918 -16.596 0.228 1.00 49.31 266 LEU A O 1
ATOM 2108 N N . LEU A 1 267 ? -15.037 -14.863 1.359 1.00 48.16 267 LEU A N 1
ATOM 2109 C CA . LEU A 1 267 ? -15.446 -15.317 2.694 1.00 48.16 267 LEU A CA 1
ATOM 2110 C C . LEU A 1 267 ? -16.852 -14.838 3.056 1.00 48.16 267 LEU A C 1
ATOM 2112 O O . LEU A 1 267 ? -17.559 -15.487 3.818 1.00 48.16 267 LEU A O 1
ATOM 2116 N N . SER A 1 268 ? -17.276 -13.700 2.508 1.00 48.88 268 SER A N 1
ATOM 2117 C CA . SER A 1 268 ? -18.565 -13.096 2.820 1.00 48.88 268 SER A CA 1
ATOM 2118 C C . SER A 1 268 ? -19.706 -13.663 1.981 1.00 48.88 268 SER A C 1
ATOM 2120 O O . SER A 1 268 ? -20.588 -12.875 1.674 1.00 48.88 268 SER A O 1
ATOM 2122 N N . GLY A 1 269 ? -19.685 -14.931 1.546 1.00 49.22 269 GLY A N 1
ATOM 2123 C CA . GLY A 1 269 ? -20.695 -15.533 0.661 1.00 49.22 269 GLY A CA 1
ATOM 2124 C C . GLY A 1 269 ? -22.128 -15.102 1.005 1.00 49.22 269 GLY A C 1
ATOM 2125 O O . GLY A 1 269 ? -22.802 -15.725 1.814 1.00 49.22 269 GLY A O 1
ATOM 2126 N N . VAL A 1 270 ? -22.588 -13.999 0.397 1.00 50.12 270 VAL A N 1
ATOM 2127 C CA . VAL A 1 270 ? -23.878 -13.351 0.710 1.00 50.12 270 VAL A CA 1
ATOM 2128 C C . VAL A 1 270 ? -25.026 -14.181 0.128 1.00 50.12 270 VAL A C 1
ATOM 2130 O O . VAL A 1 270 ? -26.184 -14.012 0.492 1.00 50.12 270 VAL A O 1
ATOM 2133 N N . TYR A 1 271 ? -24.691 -15.118 -0.759 1.00 52.66 271 TYR A N 1
ATOM 2134 C CA . TYR A 1 271 ? -25.615 -15.985 -1.467 1.00 52.66 271 TYR A CA 1
ATOM 2135 C C . TYR A 1 271 ? -25.182 -17.441 -1.312 1.00 52.66 271 TYR A C 1
ATOM 2137 O O . TYR A 1 271 ? -24.865 -18.114 -2.289 1.00 52.66 271 TYR A O 1
ATOM 2145 N N . ASN A 1 272 ? -25.154 -17.930 -0.075 1.00 55.22 272 ASN A N 1
ATOM 2146 C CA . ASN A 1 272 ? -25.165 -19.368 0.140 1.00 55.22 272 ASN A CA 1
ATOM 2147 C C . ASN A 1 272 ? -26.594 -19.863 -0.080 1.00 55.22 272 ASN A C 1
ATOM 2149 O O . ASN A 1 272 ? -27.551 -19.325 0.482 1.00 55.22 272 ASN A O 1
ATOM 2153 N N . GLN A 1 273 ? -26.751 -20.881 -0.920 1.00 60.97 273 GLN A N 1
ATOM 2154 C CA . GLN A 1 273 ? -28.011 -21.597 -1.016 1.00 60.97 273 GLN A CA 1
ATOM 2155 C C . GLN A 1 273 ? -28.223 -22.369 0.296 1.00 60.97 273 GLN A C 1
ATOM 2157 O O . GLN A 1 273 ? -27.770 -23.497 0.442 1.00 60.97 273 GLN A O 1
ATOM 2162 N N . VAL A 1 274 ? -28.909 -21.743 1.252 1.00 66.69 274 VAL A N 1
ATOM 2163 C CA . VAL A 1 274 ? -29.222 -22.320 2.576 1.00 66.69 274 VAL A CA 1
ATOM 2164 C C . VAL A 1 274 ? -30.401 -23.302 2.542 1.00 66.69 274 VAL A C 1
ATOM 2166 O O . VAL A 1 274 ? -30.725 -23.937 3.540 1.00 66.69 274 VAL A O 1
ATOM 2169 N N . ALA A 1 275 ? -31.078 -23.417 1.395 1.00 64.38 275 ALA A N 1
ATOM 2170 C CA . ALA A 1 275 ? -32.212 -24.310 1.202 1.00 64.38 275 ALA A CA 1
ATOM 2171 C C . ALA A 1 275 ? -32.292 -24.818 -0.245 1.00 64.38 275 ALA A C 1
ATOM 2173 O O . ALA A 1 275 ? -31.959 -24.118 -1.201 1.00 64.38 275 ALA A O 1
ATOM 2174 N N . VAL A 1 276 ? -32.786 -26.044 -0.418 1.00 66.44 276 VAL A N 1
ATOM 2175 C CA . VAL A 1 276 ? -32.952 -26.683 -1.732 1.00 66.44 276 VAL A CA 1
ATOM 2176 C C . VAL A 1 276 ? -34.424 -26.966 -1.983 1.00 66.44 276 VAL A C 1
ATOM 2178 O O . VAL A 1 276 ? -35.036 -27.726 -1.227 1.00 66.44 276 VAL A O 1
ATOM 2181 N N . VAL A 1 277 ? -34.954 -26.429 -3.082 1.00 73.88 277 VAL A N 1
ATOM 2182 C CA . VAL A 1 277 ? -36.292 -26.755 -3.590 1.00 73.88 277 VAL A CA 1
ATOM 2183 C C . VAL A 1 277 ? -36.189 -28.016 -4.457 1.00 73.88 277 VAL A C 1
ATOM 2185 O O . VAL A 1 277 ? -35.516 -27.983 -5.489 1.00 73.88 277 VAL A O 1
ATOM 2188 N N . PRO A 1 278 ? -36.781 -29.154 -4.049 1.00 68.75 278 PRO A N 1
ATOM 2189 C CA . PRO A 1 278 ? -36.734 -30.366 -4.856 1.00 68.75 278 PRO A CA 1
ATOM 2190 C C . PRO A 1 278 ? -37.604 -30.206 -6.108 1.00 68.75 278 PRO A C 1
ATOM 2192 O O . PRO A 1 278 ? -38.743 -29.758 -6.020 1.00 68.75 278 PRO A O 1
ATOM 2195 N N . CYS A 1 279 ? -37.070 -30.599 -7.264 1.00 65.94 279 CYS A N 1
ATOM 2196 C CA . CYS A 1 279 ? -37.795 -30.594 -8.542 1.00 65.94 279 CYS A CA 1
ATOM 2197 C C . CYS A 1 279 ? -38.323 -31.984 -8.943 1.00 65.94 279 CYS A C 1
ATOM 2199 O O . CYS A 1 279 ? -39.154 -32.090 -9.835 1.00 65.94 279 CYS A O 1
ATOM 2201 N N . PHE A 1 280 ? -37.858 -33.048 -8.280 1.00 63.44 280 PHE A N 1
ATOM 2202 C CA . PHE A 1 280 ? -38.237 -34.435 -8.553 1.00 63.44 280 PHE A CA 1
ATOM 2203 C C . PHE A 1 280 ? -38.638 -35.145 -7.257 1.00 63.44 280 PHE A C 1
ATOM 2205 O O . PHE A 1 280 ? -38.109 -34.835 -6.185 1.00 63.44 280 PHE A O 1
ATOM 2212 N N . SER A 1 281 ? -39.564 -36.101 -7.350 1.00 73.38 281 SER A N 1
ATOM 2213 C CA . SER A 1 281 ? -40.021 -36.909 -6.217 1.00 73.38 281 SER A CA 1
ATOM 2214 C C . SER A 1 281 ? -39.014 -38.012 -5.875 1.00 73.38 281 SER A C 1
ATOM 2216 O O . SER A 1 281 ? -38.670 -38.821 -6.734 1.00 73.38 281 SER A O 1
ATOM 2218 N N . GLY A 1 282 ? -38.579 -38.076 -4.615 1.00 76.44 282 GLY A N 1
ATOM 2219 C CA . GLY A 1 282 ? -37.692 -39.122 -4.102 1.00 76.44 282 GLY A CA 1
ATOM 2220 C C . GLY A 1 282 ? -37.366 -38.928 -2.619 1.00 76.44 282 GLY A C 1
ATOM 2221 O O . GLY A 1 282 ? -37.545 -37.835 -2.076 1.00 76.44 282 GLY A O 1
ATOM 2222 N N . SER A 1 283 ? -36.892 -39.986 -1.955 1.00 77.88 283 SER A N 1
ATOM 2223 C CA . SER A 1 283 ? -36.434 -39.899 -0.562 1.00 77.88 283 SER A CA 1
ATOM 2224 C C . SER A 1 283 ? -35.135 -39.090 -0.478 1.00 77.88 283 SER A C 1
ATOM 2226 O O . SER A 1 283 ? -34.197 -39.341 -1.236 1.00 77.88 283 SER A O 1
ATOM 2228 N N . ARG A 1 284 ? -35.071 -38.109 0.432 1.00 67.81 284 ARG A N 1
ATOM 2229 C CA . ARG A 1 284 ? -33.873 -37.288 0.675 1.00 67.81 284 ARG A CA 1
ATOM 2230 C C . ARG A 1 284 ? -33.709 -36.949 2.150 1.00 67.81 284 ARG A C 1
ATOM 2232 O O . ARG A 1 284 ? -34.687 -36.738 2.859 1.00 67.81 284 ARG A O 1
ATOM 2239 N N . VAL A 1 285 ? -32.458 -36.775 2.566 1.00 65.19 285 VAL A N 1
ATOM 2240 C CA . VAL A 1 285 ? -32.105 -36.139 3.839 1.00 65.19 285 VAL A CA 1
ATOM 2241 C C . VAL A 1 285 ? -31.934 -34.643 3.583 1.00 65.19 285 VAL A C 1
ATOM 2243 O O . VAL A 1 285 ? -31.087 -34.231 2.788 1.00 65.19 285 VAL A O 1
ATOM 2246 N N . ALA A 1 286 ? -32.769 -33.813 4.204 1.00 59.72 286 ALA A N 1
ATOM 2247 C CA . ALA A 1 286 ? -32.594 -32.367 4.159 1.00 59.72 286 ALA A CA 1
ATOM 2248 C C . ALA A 1 286 ? -31.458 -31.965 5.110 1.00 59.72 286 ALA A C 1
ATOM 2250 O O . ALA A 1 286 ? -31.514 -32.256 6.300 1.00 59.72 286 ALA A O 1
ATOM 2251 N N . LYS A 1 287 ? -30.429 -31.295 4.583 1.00 55.62 287 LYS A N 1
ATOM 2252 C CA . LYS A 1 287 ? -29.436 -30.604 5.405 1.00 55.62 287 LYS A CA 1
ATOM 2253 C C . LYS A 1 287 ? -29.930 -29.180 5.618 1.00 55.62 287 LYS A C 1
ATOM 2255 O O . LYS A 1 287 ? -29.913 -28.390 4.680 1.00 55.62 287 LYS A O 1
ATOM 2260 N N . PHE A 1 288 ? -30.412 -28.894 6.818 1.00 61.38 288 PHE A N 1
ATOM 2261 C CA . PHE A 1 288 ? -30.525 -27.525 7.306 1.00 61.38 288 PHE A CA 1
ATOM 2262 C C . PHE A 1 288 ? -29.202 -27.229 8.008 1.00 61.38 288 PHE A C 1
ATOM 2264 O O . PHE A 1 288 ? -28.830 -27.971 8.917 1.00 61.38 288 PHE A O 1
ATOM 2271 N N . ASP A 1 289 ? -28.443 -26.249 7.524 1.00 62.66 289 ASP A N 1
ATOM 2272 C CA . ASP A 1 289 ? -27.174 -25.869 8.142 1.00 62.66 289 ASP A CA 1
ATOM 2273 C C . ASP A 1 289 ? -27.373 -24.762 9.188 1.00 62.66 289 ASP A C 1
ATOM 2275 O O . ASP A 1 289 ? -28.444 -24.165 9.319 1.00 62.66 289 ASP A O 1
ATOM 2279 N N . GLU A 1 290 ? -26.320 -24.493 9.953 1.00 62.28 290 GLU A N 1
ATOM 2280 C CA . GLU A 1 290 ? -26.273 -23.402 10.929 1.00 62.28 290 GLU A CA 1
ATOM 2281 C C . GLU A 1 290 ? -26.497 -22.032 10.251 1.00 62.28 290 GLU A C 1
ATOM 2283 O O . GLU A 1 290 ? -27.139 -21.148 10.817 1.00 62.28 290 GLU A O 1
ATOM 2288 N N . ALA A 1 291 ? -26.099 -21.890 8.979 1.00 59.22 291 ALA A N 1
ATOM 2289 C CA . ALA A 1 291 ? -26.303 -20.676 8.193 1.00 59.22 291 ALA A CA 1
ATOM 2290 C C . ALA A 1 291 ? -27.784 -20.400 7.853 1.00 59.22 291 ALA A C 1
ATOM 2292 O O . ALA A 1 291 ? -28.174 -19.234 7.746 1.00 59.22 291 ALA A O 1
ATOM 2293 N N . PHE A 1 292 ? -28.634 -21.425 7.720 1.00 67.50 292 PHE A N 1
ATOM 2294 C CA . PHE A 1 292 ? -30.086 -21.277 7.574 1.00 67.50 292 PHE A CA 1
ATOM 2295 C C . PHE A 1 292 ? -30.707 -20.662 8.831 1.00 67.50 292 PHE A C 1
ATOM 2297 O O . PHE A 1 292 ? -31.519 -19.737 8.737 1.00 67.50 292 PHE A O 1
ATOM 2304 N N . PHE A 1 293 ? -30.299 -21.133 10.011 1.00 71.69 293 PHE A N 1
ATOM 2305 C CA . PHE A 1 293 ? -30.782 -20.591 11.279 1.00 71.69 293 PHE A CA 1
ATOM 2306 C C . PHE A 1 293 ? -30.246 -19.178 11.529 1.00 71.69 293 PHE A C 1
ATOM 2308 O O . PHE A 1 293 ? -31.041 -18.289 11.844 1.00 71.69 293 PHE A O 1
ATOM 2315 N N . GLU A 1 294 ? -28.964 -18.917 11.252 1.00 66.31 294 GLU A N 1
ATOM 2316 C CA . GLU A 1 294 ? -28.412 -17.557 11.283 1.00 66.31 294 GLU A CA 1
ATOM 2317 C C . GLU A 1 294 ? -29.149 -16.605 10.327 1.00 66.31 294 GLU A C 1
ATOM 2319 O O . GLU A 1 294 ? -29.365 -15.436 10.656 1.00 66.31 294 GLU A O 1
ATOM 2324 N N . HIS A 1 295 ? -29.538 -17.071 9.134 1.00 67.12 295 HIS A N 1
ATOM 2325 C CA . HIS A 1 295 ? -30.295 -16.265 8.174 1.00 67.12 295 HIS A CA 1
ATOM 2326 C C . HIS A 1 295 ? -31.659 -15.841 8.737 1.00 67.12 295 HIS A C 1
ATOM 2328 O O . HIS A 1 295 ? -32.060 -14.680 8.593 1.00 67.12 295 HIS A O 1
ATOM 2334 N N . ILE A 1 296 ? -32.368 -16.763 9.396 1.00 70.12 296 ILE A N 1
ATOM 2335 C CA . ILE A 1 296 ? -33.649 -16.477 10.056 1.00 70.12 296 ILE A CA 1
ATOM 2336 C C . ILE A 1 296 ? -33.451 -15.510 11.231 1.00 70.12 296 ILE A C 1
ATOM 2338 O O . ILE A 1 296 ? -34.212 -14.550 11.374 1.00 70.12 296 ILE A O 1
ATOM 2342 N N . GLU A 1 297 ? -32.420 -15.721 12.045 1.00 69.75 297 GLU A N 1
ATOM 2343 C CA . GLU A 1 297 ? -32.147 -14.915 13.235 1.00 69.75 297 GLU A CA 1
ATOM 2344 C C . GLU A 1 297 ? -31.743 -13.476 12.878 1.00 69.75 297 GLU A C 1
ATOM 2346 O O . GLU A 1 297 ? -32.308 -12.517 13.412 1.00 69.75 297 GLU A O 1
ATOM 2351 N N . LYS A 1 298 ? -30.880 -13.304 11.867 1.00 62.72 298 LYS A N 1
ATOM 2352 C CA . LYS A 1 298 ? -30.500 -11.990 11.320 1.00 62.72 298 LYS A CA 1
ATOM 2353 C C . LYS A 1 298 ? -31.703 -11.224 10.756 1.00 62.72 298 LYS A C 1
ATOM 2355 O O . LYS A 1 298 ? -31.773 -10.008 10.924 1.00 62.72 298 LYS A O 1
ATOM 2360 N N . ARG A 1 299 ? -32.688 -11.898 10.142 1.00 57.22 299 ARG A N 1
ATOM 2361 C CA . ARG A 1 299 ? -33.942 -11.255 9.691 1.00 57.22 299 ARG A CA 1
ATOM 2362 C C . ARG A 1 299 ? -34.831 -10.790 10.842 1.00 57.22 299 ARG A C 1
ATOM 2364 O O . ARG A 1 299 ? -35.526 -9.792 10.685 1.00 57.22 299 ARG A O 1
ATOM 2371 N N . ARG A 1 300 ? -34.801 -11.471 11.989 1.00 49.41 300 ARG A N 1
ATOM 2372 C CA . ARG A 1 300 ? -35.602 -11.106 13.169 1.00 49.41 300 ARG A CA 1
ATOM 2373 C C . ARG A 1 300 ? -35.159 -9.778 13.792 1.00 49.41 300 ARG A C 1
ATOM 2375 O O . ARG A 1 300 ? -35.986 -9.067 14.351 1.00 49.41 300 ARG A O 1
ATOM 2382 N N . ILE A 1 301 ? -33.878 -9.435 13.650 1.00 49.53 301 ILE A N 1
ATOM 2383 C CA . ILE A 1 301 ? -33.289 -8.181 14.144 1.00 49.53 301 ILE A CA 1
ATOM 2384 C C . ILE A 1 301 ? -33.613 -7.005 13.202 1.00 49.53 301 ILE A C 1
ATOM 2386 O O . ILE A 1 301 ? -33.764 -5.872 13.653 1.00 49.53 301 ILE A O 1
ATOM 2390 N N . VAL A 1 302 ? -33.827 -7.263 11.906 1.00 46.09 302 VAL A N 1
ATOM 2391 C CA . VAL A 1 302 ? -34.291 -6.263 10.923 1.00 46.09 302 VAL A CA 1
ATOM 2392 C C . VAL A 1 302 ? -35.827 -6.209 10.919 1.00 46.09 302 VAL A C 1
ATOM 2394 O O . VAL A 1 302 ? -36.489 -6.400 9.900 1.00 46.09 302 VAL A O 1
ATOM 2397 N N . GLY A 1 303 ? -36.414 -5.982 12.094 1.00 41.34 303 GLY A N 1
ATOM 2398 C CA . GLY A 1 303 ? -37.841 -5.718 12.250 1.00 41.34 303 GLY A CA 1
ATOM 2399 C C . GLY A 1 303 ? -38.193 -4.355 11.662 1.00 41.34 303 GLY A C 1
ATOM 2400 O O . GLY A 1 303 ? -37.961 -3.316 12.273 1.00 41.34 303 GLY A O 1
ATOM 2401 N N . SER A 1 304 ? -38.740 -4.371 10.452 1.00 38.69 304 SER A N 1
ATOM 2402 C CA . SER A 1 304 ? -39.271 -3.215 9.741 1.00 38.69 304 SER A CA 1
ATOM 2403 C C . SER A 1 304 ? -40.337 -2.474 10.553 1.00 38.69 304 SER A C 1
ATOM 2405 O O . SER A 1 304 ? -41.357 -3.056 10.920 1.00 38.69 304 SER A O 1
ATOM 2407 N N . THR A 1 305 ? -40.194 -1.156 10.672 1.00 39.12 305 THR A N 1
ATOM 2408 C CA . THR A 1 305 ? -41.289 -0.186 10.863 1.00 39.12 305 THR A CA 1
ATOM 2409 C C . THR A 1 305 ? -42.175 -0.089 9.605 1.00 39.12 305 THR A C 1
ATOM 2411 O O . THR A 1 305 ? -42.472 0.991 9.096 1.00 39.12 305 THR A O 1
ATOM 2414 N N . GLY A 1 306 ? -42.583 -1.236 9.058 1.00 35.53 306 GLY A N 1
ATOM 2415 C CA . GLY A 1 306 ? -43.381 -1.357 7.842 1.00 35.53 306 GLY A CA 1
ATOM 2416 C C . GLY A 1 306 ? -44.777 -1.857 8.175 1.00 35.53 306 GLY A C 1
ATOM 2417 O O . GLY A 1 306 ? -44.928 -2.961 8.687 1.00 35.53 306 GLY A O 1
ATOM 2418 N N . LYS A 1 307 ? -45.784 -1.024 7.898 1.00 35.56 307 LYS A N 1
ATOM 2419 C CA . LYS A 1 307 ? -47.213 -1.303 8.082 1.00 35.56 307 LYS A CA 1
ATOM 2420 C C . LYS A 1 307 ? -47.586 -2.710 7.607 1.00 35.56 307 LYS A C 1
ATOM 2422 O O . LYS A 1 307 ? -47.414 -3.037 6.435 1.00 35.56 307 LYS A O 1
ATOM 2427 N N . THR A 1 308 ? -48.175 -3.489 8.507 1.00 32.66 308 THR A N 1
ATOM 2428 C CA . THR A 1 308 ? -48.947 -4.686 8.182 1.00 32.66 308 THR A CA 1
ATOM 2429 C C . THR A 1 308 ? -50.022 -4.308 7.164 1.00 32.66 308 THR A C 1
ATOM 2431 O O . THR A 1 308 ? -50.906 -3.506 7.464 1.00 32.66 308 THR A O 1
ATOM 2434 N N . ILE A 1 309 ? -49.945 -4.856 5.952 1.00 35.53 309 ILE A N 1
ATOM 2435 C CA . ILE A 1 309 ? -51.078 -4.847 5.026 1.00 35.53 309 ILE A CA 1
ATOM 2436 C C . ILE A 1 309 ? -52.073 -5.854 5.602 1.00 35.53 309 ILE A C 1
ATOM 2438 O O . ILE A 1 309 ? -51.870 -7.062 5.504 1.00 35.53 309 ILE A O 1
ATOM 2442 N N . LEU A 1 310 ? -53.099 -5.349 6.285 1.00 34.09 310 LEU A N 1
ATOM 2443 C CA . LEU A 1 310 ? -54.254 -6.146 6.680 1.00 34.09 310 LEU A CA 1
ATOM 2444 C C . LEU A 1 310 ? -54.968 -6.603 5.401 1.00 34.09 310 LEU A C 1
ATOM 2446 O O . LEU A 1 310 ? -55.259 -5.783 4.528 1.00 34.09 310 LEU A O 1
ATOM 2450 N N . CYS A 1 311 ? -55.226 -7.907 5.284 1.00 31.64 311 CYS A N 1
ATOM 2451 C CA . CYS A 1 311 ? -56.156 -8.434 4.288 1.00 31.64 311 CYS A CA 1
ATOM 2452 C C . CYS A 1 311 ? -57.508 -7.722 4.451 1.00 31.64 311 CYS A C 1
ATOM 2454 O O . CYS A 1 311 ? -57.994 -7.646 5.580 1.00 31.64 311 CYS A O 1
ATOM 2456 N N . PRO A 1 312 ? -58.136 -7.224 3.373 1.00 35.84 312 PRO A N 1
ATOM 2457 C CA . PRO A 1 312 ? -59.491 -6.716 3.478 1.00 35.84 312 PRO A CA 1
ATOM 2458 C C . PRO A 1 312 ? -60.426 -7.889 3.786 1.00 35.84 312 PRO A C 1
ATOM 2460 O O . PRO A 1 312 ? -60.452 -8.889 3.063 1.00 35.84 312 PRO A O 1
ATOM 2463 N N . GLU A 1 313 ? -61.165 -7.769 4.886 1.00 36.56 313 GLU A N 1
ATOM 2464 C CA . GLU A 1 313 ? -62.289 -8.643 5.195 1.00 36.56 313 GLU A CA 1
ATOM 2465 C C . GLU A 1 313 ? -63.287 -8.598 4.032 1.00 36.56 313 GLU A C 1
ATOM 2467 O O . GLU A 1 313 ? -63.641 -7.530 3.526 1.00 36.56 313 GLU A O 1
ATOM 2472 N N . LYS A 1 314 ? -63.715 -9.780 3.578 1.00 38.69 314 LYS A N 1
ATOM 2473 C CA . LYS A 1 314 ? -64.842 -9.913 2.657 1.00 38.69 314 LYS A CA 1
ATOM 2474 C C . LYS A 1 314 ? -66.079 -9.354 3.358 1.00 38.69 314 LYS A C 1
ATOM 2476 O O . LYS A 1 314 ? -66.521 -9.918 4.351 1.00 38.69 314 LYS A O 1
ATOM 2481 N N . GLY A 1 315 ? -66.617 -8.254 2.840 1.00 34.31 315 GLY A N 1
ATOM 2482 C CA . GLY A 1 315 ? -67.936 -7.774 3.222 1.00 34.31 315 GLY A CA 1
ATOM 2483 C C . GLY A 1 315 ? -69.006 -8.639 2.568 1.00 34.31 315 GLY A C 1
ATOM 2484 O O . GLY A 1 315 ? -69.086 -8.688 1.342 1.00 34.31 315 GLY A O 1
ATOM 2485 N N . ASP A 1 316 ? -69.811 -9.300 3.392 1.00 37.88 316 ASP A N 1
ATOM 2486 C CA . ASP A 1 316 ? -71.119 -9.811 2.999 1.00 37.88 316 ASP A CA 1
ATOM 2487 C C . ASP A 1 316 ? -72.055 -8.631 2.703 1.00 37.88 316 ASP A C 1
ATOM 2489 O O . ASP A 1 316 ? -72.290 -7.786 3.575 1.00 37.88 316 ASP A O 1
ATOM 2493 N N . LYS A 1 317 ? -72.581 -8.590 1.475 1.00 34.62 317 LYS A N 1
ATOM 2494 C CA . LYS A 1 317 ? -73.943 -8.170 1.111 1.00 34.62 317 LYS A CA 1
ATOM 2495 C C . LYS A 1 317 ? -74.230 -8.523 -0.344 1.00 34.62 317 LYS A C 1
ATOM 2497 O O . LYS A 1 317 ? -73.407 -8.152 -1.208 1.00 34.62 317 LYS A O 1
#

Organism: Arctia plantaginis (NCBI:txid874455)

Sequence (317 aa):
MGPYLDMISAYSLRTNELRLGHNNMPITKADGIHKSFPVSKYGLSGAHHLLLEGTSFPPERRSSIAQSLGPMTAWLRMIRSEGIYRRKYASAVKRAMSHVPCIDEIIELTKTTKQASEISSLTTLIAEILLIINARQATRMFFPLTIFASVWKMHVDKKKFCDFFSTTGAAGWYTYKRASESTIKYTICGDMERDKASQIAFHSIFGTYKEDLSILAQITNIRTWYTREQLGGCFRSQGTSKNLSILELPVMTYYSKMSCANQTGLLSGVYNQVAVVPCFSGSRVAKFDEAFFEHIEKRRIVGSTGKTILCPEKGDK

Secondary structure (DSSP, 8-state):
-HHHHHHHHHHHHHHHHHHH-SSEEEEEEETTEEEEEEGGGGT--GGGGGG-TTTTS-HHHHHHTTTTS-HHHHHHHHHH--HHHHHHHHHHHHHHTTTSTTHHHHHHHTTT---HHHHHHHHHHHHHHHHHH-----------HHHHHHHHHT-S-HHHHHHH--SSHHHHHHHHHHHHHSS--EEEES---HHHHHHHHHHHHH--TTS-HHHHHHHBS-S-PPPTTTTHHHHHHTTT---EEEE-PPPBSS-----TTTHHHHHS-TT--------S---------HHHHHHHHHHHHS-------PPPP----

Radius of gyration: 24.88 Å; chains: 1; bounding box: 101×64×57 Å

pLDDT: mean 79.96, std 15.77, range [31.64, 95.69]